Protein AF-A0A523UA12-F1 (afdb_monomer)

Mean predicted aligned error: 16.09 Å

Secondary structure (DSSP, 8-state):
-THHHHHHHHHHHHHHHHHGGG-----------PPP-----------------------------EEEEEEEEEEE-TTSS-EEEEEEEEETTSEEEEEEEEESS---PPPEEEE--HHHHHHHHHHHHHTTGGGS-SEE--SSS-S-EEEEEEEETTSS-EEEEEEESSSSSPPPHHHHHHHHHHHHHHHHHHT-

Sequence (196 aa):
MRRRASLVFIAFCLVVFMTMWFTGCGKENKKLVFPPATGTGTGSGTGTGSGTGTGTGTGSQPDLEPGQVAFTSKTDSPSVRYFTVGFLNLYQDLTCNYVRLSFPNPPGDPPHEGTVTAQQYDHVISLINAADFFNLSPAYGSDGVNGYITTCTVSYNDGSRTYTVSALVEAGPHAPPAFLALVDYLESILNAKLGQ

Foldseek 3Di:
DPPVVVVVVVVVVVVVVVVVVPPDDDDDPDPPPDDPPPPDDDDDDDDPDDDPDPDPPPPPPPPFPFQKKKKWKWADDPPDRKIKIWIWIAGPVQKIWIDIAIPPDGDPDGTDIDGDDPVLVVVLVVLCVVLVVQPFDQEADDPDDDAIKMKIWTHGPVNPDIGIHIYGCPDHDHRPPSVVVSNVSRVVVRCVVVVD

pLDDT: mean 72.45, std 19.13, range [34.34, 96.19]

Solvent-accessible surface area (backbone atoms only — not comparable to full-atom values): 11986 Å² total; per-residue (Å²): 128,77,76,63,61,58,56,55,53,55,55,52,53,54,56,58,60,64,64,66,76,78,74,87,85,84,87,78,85,73,79,76,77,70,73,82,83,78,82,81,82,90,79,89,79,95,74,97,71,96,69,100,64,92,70,84,74,74,72,73,72,69,93,72,65,61,28,33,44,39,38,38,42,35,44,61,45,95,88,46,94,39,35,39,39,38,42,36,37,40,37,71,88,32,40,30,42,36,45,75,36,41,38,91,71,51,72,89,69,76,68,45,79,52,70,55,54,71,70,57,53,54,48,51,53,51,27,43,61,70,34,42,56,91,77,48,67,53,66,28,56,45,102,62,99,79,56,41,38,37,38,44,33,47,26,32,67,81,73,81,51,76,49,59,37,33,36,33,78,73,40,50,68,79,63,57,70,42,48,51,53,38,50,55,51,53,51,51,53,47,33,59,74,71,74,100

Nearest PDB structures (foldseek):
  1hl6-assembly2_D  TM=6.355E-01  e=1.600E-04  Drosophila melanogaster
  1oo0-assembly1_A  TM=6.225E-01  e=1.071E-04  Drosophila melanogaster
  1p27-assembly1_C  TM=6.139E-01  e=9.549E-05  Homo sapiens
  1hl6-assembly1_B  TM=6.030E-01  e=4.242E-04  Drosophila melanogaster
  2eoc-assembly1_A  TM=3.399E-01  e=3.480E-01  Homo sapiens

Radius of gyration: 24.59 Å; Cα contacts (8 Å, |Δi|>4): 249; chains: 1; bounding box: 51×82×58 Å

Structure (mmCIF, N/CA/C/O backbone):
data_AF-A0A523UA12-F1
#
_entry.id   AF-A0A523UA12-F1
#
loop_
_atom_site.group_PDB
_atom_site.id
_atom_site.type_symbol
_atom_site.label_atom_id
_atom_site.label_alt_id
_atom_site.label_comp_id
_atom_site.label_asym_id
_atom_site.label_entity_id
_atom_site.label_seq_id
_atom_site.pdbx_PDB_ins_code
_atom_site.Cartn_x
_atom_site.Cartn_y
_atom_site.Cartn_z
_atom_site.occupancy
_atom_site.B_iso_or_equiv
_atom_site.auth_seq_id
_atom_site.auth_comp_id
_atom_site.auth_asym_id
_atom_site.auth_atom_id
_atom_site.pdbx_PDB_model_num
ATOM 1 N N . MET A 1 1 ? 15.586 42.141 -45.049 1.00 54.62 1 MET A N 1
ATOM 2 C CA . MET A 1 1 ? 14.188 41.640 -45.050 1.00 54.62 1 MET A CA 1
ATOM 3 C C . MET A 1 1 ? 14.029 40.137 -44.736 1.00 54.62 1 MET A C 1
ATOM 5 O O . MET A 1 1 ? 12.902 39.675 -44.682 1.00 54.62 1 MET A O 1
ATOM 9 N N . ARG A 1 2 ? 15.091 39.362 -44.434 1.00 54.06 2 ARG A N 1
ATOM 10 C CA . ARG A 1 2 ? 14.987 37.902 -44.177 1.00 54.06 2 ARG A CA 1
ATOM 11 C C . ARG A 1 2 ? 14.501 37.481 -42.778 1.00 54.06 2 ARG A C 1
ATOM 13 O O . ARG A 1 2 ? 14.085 36.346 -42.611 1.00 54.06 2 ARG A O 1
ATOM 20 N N . ARG A 1 3 ? 14.507 38.370 -41.777 1.00 55.16 3 ARG A N 1
ATOM 21 C CA . ARG A 1 3 ? 14.140 38.009 -40.387 1.00 55.16 3 ARG A CA 1
ATOM 22 C C . ARG A 1 3 ? 12.634 38.036 -40.092 1.00 55.16 3 ARG A C 1
ATOM 24 O O . ARG A 1 3 ? 12.210 37.456 -39.104 1.00 55.16 3 ARG A O 1
ATOM 31 N N . ARG A 1 4 ? 11.820 38.669 -40.946 1.00 54.59 4 ARG A N 1
ATOM 32 C CA . ARG A 1 4 ? 10.361 38.768 -40.737 1.00 54.59 4 ARG A CA 1
ATOM 33 C C . ARG A 1 4 ? 9.588 37.559 -41.275 1.00 54.59 4 ARG A C 1
ATOM 35 O O . ARG A 1 4 ? 8.554 37.227 -40.719 1.00 54.59 4 ARG A O 1
ATOM 42 N N . ALA A 1 5 ? 10.123 36.854 -42.274 1.00 58.44 5 ALA A N 1
ATOM 43 C CA . ALA A 1 5 ? 9.499 35.643 -42.815 1.00 58.44 5 ALA A CA 1
ATOM 44 C C . ALA A 1 5 ? 9.552 34.455 -41.833 1.00 58.44 5 ALA A C 1
ATOM 46 O O . ALA A 1 5 ? 8.633 33.647 -41.795 1.00 58.44 5 ALA A O 1
ATOM 47 N N . SER A 1 6 ? 10.590 34.385 -40.988 1.00 65.31 6 SER A N 1
ATOM 48 C CA . SER A 1 6 ? 10.762 33.276 -40.040 1.00 65.31 6 SER A CA 1
ATOM 49 C C . SER A 1 6 ? 9.751 33.296 -38.889 1.00 65.31 6 SER A C 1
ATOM 51 O O . SER A 1 6 ? 9.344 32.240 -38.420 1.00 65.31 6 SER A O 1
ATOM 53 N N . LEU A 1 7 ? 9.329 34.484 -38.441 1.00 69.12 7 LEU A N 1
ATOM 54 C CA . LEU A 1 7 ? 8.356 34.628 -37.351 1.00 69.12 7 LEU A CA 1
ATOM 55 C C . LEU A 1 7 ? 6.932 34.267 -37.793 1.00 69.12 7 LEU A C 1
ATOM 57 O O . LEU A 1 7 ? 6.178 33.698 -37.010 1.00 69.12 7 LEU A O 1
ATOM 61 N N . VAL A 1 8 ? 6.590 34.534 -39.057 1.00 77.00 8 VAL A N 1
ATOM 62 C CA . VAL A 1 8 ? 5.278 34.182 -39.624 1.00 77.00 8 VAL A CA 1
ATOM 63 C C . VAL A 1 8 ? 5.110 32.663 -39.711 1.00 77.00 8 VAL A C 1
ATOM 65 O O . VAL A 1 8 ? 4.039 32.149 -39.404 1.00 77.00 8 VAL A O 1
ATOM 68 N N . PHE A 1 9 ? 6.177 31.932 -40.046 1.00 79.69 9 PHE A N 1
ATOM 69 C CA . PHE A 1 9 ? 6.136 30.470 -40.132 1.00 79.69 9 PHE A CA 1
ATOM 70 C C . PHE A 1 9 ? 5.978 29.803 -38.754 1.00 79.69 9 PHE A C 1
ATOM 72 O O . PHE A 1 9 ? 5.191 28.875 -38.602 1.00 79.69 9 PHE A O 1
ATOM 79 N N . ILE A 1 10 ? 6.661 30.321 -37.725 1.00 80.94 10 ILE A N 1
ATOM 80 C CA . ILE A 1 10 ? 6.555 29.804 -36.349 1.00 80.94 10 ILE A CA 1
ATOM 81 C C . ILE A 1 10 ? 5.155 30.062 -35.768 1.00 80.94 10 ILE A C 1
ATOM 83 O O . ILE A 1 10 ? 4.571 29.167 -35.161 1.00 80.94 10 ILE A O 1
ATOM 87 N N . ALA A 1 11 ? 4.587 31.252 -35.996 1.00 82.88 11 ALA A N 1
ATOM 88 C CA . ALA A 1 11 ? 3.231 31.574 -35.548 1.00 82.88 11 ALA A CA 1
ATOM 89 C C . ALA A 1 11 ? 2.171 30.685 -36.223 1.00 82.88 11 ALA A C 1
ATOM 91 O O . ALA A 1 11 ? 1.238 30.234 -35.563 1.00 82.88 11 ALA A O 1
ATOM 92 N N . PHE A 1 12 ? 2.343 30.375 -37.513 1.00 84.44 12 PHE A N 1
ATOM 93 C CA . PHE A 1 12 ? 1.448 29.472 -38.237 1.00 84.44 12 PHE A CA 1
ATOM 94 C C . PHE A 1 12 ? 1.496 28.036 -37.682 1.00 84.44 12 PHE A C 1
ATOM 96 O O . PHE A 1 12 ? 0.447 27.431 -37.470 1.00 84.44 12 PHE A O 1
ATOM 103 N N . CYS A 1 13 ? 2.685 27.515 -37.353 1.00 81.19 13 CYS A N 1
ATOM 104 C CA . CYS A 1 13 ? 2.822 26.182 -36.754 1.00 81.19 13 CYS A CA 1
ATOM 105 C C . CYS A 1 13 ? 2.141 26.062 -35.380 1.00 81.19 13 CYS A C 1
ATOM 107 O O . CYS A 1 13 ? 1.539 25.030 -35.091 1.00 81.19 13 CYS A O 1
ATOM 109 N N . LEU A 1 14 ? 2.189 27.107 -34.546 1.00 81.56 14 LEU A N 1
ATOM 110 C CA . LEU A 1 14 ? 1.548 27.089 -33.223 1.00 81.56 14 LEU A CA 1
ATOM 111 C C . LEU A 1 14 ? 0.014 27.079 -33.307 1.00 81.56 14 LEU A C 1
ATOM 113 O O . LEU A 1 14 ? -0.635 26.406 -32.508 1.00 81.56 14 LEU A O 1
ATOM 117 N N . VAL A 1 15 ? -0.568 27.761 -34.299 1.00 81.88 15 VAL A N 1
ATOM 118 C CA . VAL A 1 15 ? -2.025 27.751 -34.523 1.00 81.88 15 VAL A CA 1
ATOM 119 C C . VAL A 1 15 ? -2.505 26.371 -34.981 1.00 81.88 15 VAL A C 1
ATOM 121 O O . VAL A 1 15 ? -3.533 25.900 -34.504 1.00 81.88 15 VAL A O 1
ATOM 124 N N . VAL A 1 16 ? -1.746 25.689 -35.847 1.00 79.69 16 VAL A N 1
ATOM 125 C CA . VAL A 1 16 ? -2.082 24.327 -36.306 1.00 79.69 16 VAL A CA 1
ATOM 126 C C . VAL A 1 16 ? -1.971 23.302 -35.171 1.00 79.69 16 VAL A C 1
ATOM 128 O O . VAL A 1 16 ? -2.791 22.392 -35.088 1.00 79.69 16 VAL A O 1
ATOM 131 N N . PHE A 1 17 ? -1.007 23.456 -34.259 1.00 76.31 17 PHE A N 1
ATOM 132 C CA . PHE A 1 17 ? -0.858 22.530 -33.131 1.00 76.31 17 PHE A CA 1
ATOM 133 C C . PHE A 1 17 ? -1.991 22.668 -32.100 1.00 76.31 17 PHE A C 1
ATOM 135 O O . PHE A 1 17 ? -2.431 21.670 -31.533 1.00 76.31 17 PHE A O 1
ATOM 142 N N . MET A 1 18 ? -2.522 23.881 -31.892 1.00 74.25 18 MET A N 1
ATOM 143 C CA . MET A 1 18 ? -3.636 24.099 -30.959 1.00 74.25 18 MET A CA 1
ATOM 144 C C . MET A 1 18 ? -4.984 23.562 -31.455 1.00 74.25 18 MET A C 1
ATOM 146 O O . MET A 1 18 ? -5.835 23.218 -30.634 1.00 74.25 18 MET A O 1
ATOM 150 N N . THR A 1 19 ? -5.207 23.447 -32.767 1.00 72.44 19 THR A N 1
ATOM 151 C CA . THR A 1 19 ? -6.483 22.925 -33.287 1.00 72.44 19 THR A CA 1
ATOM 152 C C . THR A 1 19 ? -6.578 21.396 -33.241 1.00 72.44 19 THR A C 1
ATOM 154 O O . THR A 1 19 ? -7.683 20.860 -33.308 1.00 72.44 19 THR A O 1
ATOM 157 N N . MET A 1 20 ? -5.461 20.683 -33.039 1.00 62.09 20 MET A N 1
ATOM 158 C CA . MET A 1 20 ? -5.440 19.218 -32.911 1.00 62.09 20 MET A CA 1
ATOM 159 C C . MET A 1 20 ? -5.925 18.687 -31.550 1.00 62.09 20 MET A C 1
ATOM 161 O O . MET A 1 20 ? -6.193 17.495 -31.436 1.00 62.09 20 MET A O 1
ATOM 165 N N . TRP A 1 21 ? -6.111 19.533 -30.531 1.00 59.38 21 TRP A N 1
ATOM 166 C CA . TRP A 1 21 ? -6.561 19.091 -29.200 1.00 59.38 21 TRP A CA 1
ATOM 167 C C . TRP A 1 21 ? -8.084 19.070 -28.990 1.00 59.38 21 TRP A C 1
ATOM 169 O O . TRP A 1 21 ? -8.540 18.647 -27.933 1.00 59.38 21 TRP A O 1
ATOM 179 N N . PHE A 1 22 ? -8.893 19.446 -29.988 1.00 53.50 22 PHE A N 1
ATOM 180 C CA . PHE A 1 22 ? -10.359 19.520 -29.845 1.00 53.50 22 PHE A CA 1
ATOM 181 C C . PHE A 1 22 ? -11.155 18.396 -30.529 1.00 53.50 22 PHE A C 1
ATOM 183 O O . PHE A 1 22 ? -12.377 18.487 -30.633 1.00 53.50 22 PHE A O 1
ATOM 190 N N . THR A 1 23 ? -10.519 17.301 -30.955 1.00 55.50 23 THR A N 1
ATOM 191 C CA . THR A 1 23 ? -11.244 16.130 -31.490 1.00 55.50 23 THR A CA 1
ATOM 192 C C . THR A 1 23 ? -10.959 14.885 -30.658 1.00 55.50 23 THR A C 1
ATOM 194 O O . THR A 1 23 ? -9.966 14.200 -30.860 1.00 55.50 23 THR A O 1
ATOM 197 N N . GLY A 1 24 ? -11.834 14.594 -29.690 1.00 43.38 24 GLY A N 1
ATOM 198 C CA . GLY A 1 24 ? -11.671 13.399 -28.860 1.00 43.38 24 GLY A CA 1
ATOM 199 C C . GLY A 1 24 ? -12.656 13.239 -27.708 1.00 43.38 24 GLY A C 1
ATOM 200 O O . GLY A 1 24 ? -12.241 12.946 -26.595 1.00 43.38 24 GLY A O 1
ATOM 201 N N . CYS A 1 25 ? -13.957 13.419 -27.948 1.00 55.56 25 CYS A N 1
ATOM 202 C CA . CYS A 1 25 ? -14.989 12.948 -27.022 1.00 55.56 25 CYS A CA 1
ATOM 203 C C . CYS A 1 25 ? -16.094 12.236 -27.815 1.00 55.56 25 CYS A C 1
ATOM 205 O O . CYS A 1 25 ? -16.991 12.871 -28.365 1.00 55.56 25 CYS A O 1
ATOM 207 N N . GLY A 1 26 ? -15.994 10.908 -27.905 1.00 45.81 26 GLY A N 1
ATOM 208 C CA . GLY A 1 26 ? -17.019 10.013 -28.436 1.00 45.81 26 GLY A CA 1
ATOM 209 C C . GLY A 1 26 ? -17.460 9.058 -27.333 1.00 45.81 26 GLY A C 1
ATOM 210 O O . GLY A 1 26 ? -16.720 8.168 -26.936 1.00 45.81 26 GLY A O 1
ATOM 211 N N . LYS A 1 27 ? -18.648 9.318 -26.794 1.00 48.88 27 LYS A N 1
ATOM 212 C CA . LYS A 1 27 ? -19.270 8.660 -25.646 1.00 48.88 27 LYS A CA 1
ATOM 213 C C . LYS A 1 27 ? -20.050 7.430 -26.112 1.00 48.88 27 LYS A C 1
ATOM 215 O O . LYS A 1 27 ? -21.038 7.584 -26.821 1.00 48.88 27 LYS A O 1
ATOM 220 N N . GLU A 1 28 ? -19.689 6.245 -25.628 1.00 40.81 28 GLU A N 1
ATOM 221 C CA . GLU A 1 28 ? -20.549 5.058 -25.681 1.00 40.81 28 GLU A CA 1
ATOM 222 C C . GLU A 1 28 ? -20.818 4.557 -24.261 1.00 40.81 28 GLU A C 1
ATOM 224 O O . GLU A 1 28 ? -20.100 3.729 -23.706 1.00 40.81 28 GLU A O 1
ATOM 229 N N . ASN A 1 29 ? -21.891 5.068 -23.656 1.00 48.44 29 ASN A N 1
ATOM 230 C CA . ASN A 1 29 ? -22.452 4.489 -22.442 1.00 48.44 29 ASN A CA 1
ATOM 231 C C . ASN A 1 29 ? -23.154 3.177 -22.808 1.00 48.44 29 ASN A C 1
ATOM 233 O O . ASN A 1 29 ? -24.362 3.160 -23.062 1.00 48.44 29 ASN A O 1
ATOM 237 N N . LYS A 1 30 ? -22.423 2.062 -22.803 1.00 42.91 30 LYS A N 1
ATOM 238 C CA . LYS A 1 30 ? -23.070 0.756 -22.679 1.00 42.91 30 LYS A CA 1
ATOM 239 C C . LYS A 1 30 ? -23.672 0.699 -21.279 1.00 42.91 30 LYS A C 1
ATOM 241 O O . LYS A 1 30 ? -22.952 0.668 -20.286 1.00 42.91 30 LYS A O 1
ATOM 246 N N . LYS A 1 31 ? -25.005 0.722 -21.198 1.00 44.78 31 LYS A N 1
ATOM 247 C CA . LYS A 1 31 ? -25.722 0.279 -20.002 1.00 44.78 31 LYS A CA 1
ATOM 248 C C . LYS A 1 31 ? -25.304 -1.169 -19.763 1.00 44.78 31 LYS A C 1
ATOM 250 O O . LYS A 1 31 ? -25.806 -2.070 -20.430 1.00 44.78 31 LYS A O 1
ATOM 255 N N . LEU A 1 32 ? -24.366 -1.380 -18.846 1.00 40.28 32 LEU A N 1
ATOM 256 C CA . LEU A 1 32 ? -24.181 -2.681 -18.232 1.00 40.28 32 LEU A CA 1
ATOM 257 C C . LEU A 1 32 ? -25.461 -2.943 -17.444 1.00 40.28 32 LEU A C 1
ATOM 259 O O . LEU A 1 32 ? -25.692 -2.376 -16.378 1.00 40.28 32 LEU A O 1
ATOM 263 N N . VAL A 1 33 ? -26.345 -3.739 -18.041 1.00 44.69 33 VAL A N 1
ATOM 264 C CA . VAL A 1 33 ? -27.373 -4.450 -17.297 1.00 44.69 33 VAL A CA 1
ATOM 265 C C . VAL A 1 33 ? -26.599 -5.418 -16.419 1.00 44.69 33 VAL A C 1
ATOM 267 O O . VAL A 1 33 ? -26.202 -6.491 -16.867 1.00 44.69 33 VAL A O 1
ATOM 270 N N . PHE A 1 34 ? -26.309 -4.998 -15.192 1.00 42.28 34 PHE A N 1
ATOM 271 C CA . PHE A 1 34 ? -25.944 -5.945 -14.159 1.00 42.28 34 PHE A CA 1
ATOM 272 C C . PHE A 1 34 ? -27.154 -6.871 -13.997 1.00 42.28 34 PHE A C 1
ATOM 274 O O . PHE A 1 34 ? -28.247 -6.371 -13.702 1.00 42.28 34 PHE A O 1
ATOM 281 N N . PRO A 1 35 ? -27.026 -8.190 -14.228 1.00 51.53 35 PRO A N 1
ATOM 282 C CA . PRO A 1 35 ? -28.025 -9.099 -13.696 1.00 51.53 35 PRO A CA 1
ATOM 283 C C . PRO A 1 35 ? -28.099 -8.850 -12.181 1.00 51.53 35 PRO A C 1
ATOM 285 O O . PRO A 1 35 ? -27.069 -8.538 -11.573 1.00 51.53 35 PRO A O 1
ATOM 288 N N . PRO A 1 36 ? -29.284 -8.927 -11.554 1.00 41.97 36 PRO A N 1
ATOM 289 C CA . PRO A 1 36 ? -29.368 -8.807 -10.109 1.00 41.97 36 PRO A CA 1
ATOM 290 C C . PRO A 1 36 ? -28.449 -9.866 -9.499 1.00 41.97 36 PRO A C 1
ATOM 292 O O . PRO A 1 36 ? -28.643 -11.062 -9.711 1.00 41.97 36 PRO A O 1
ATOM 295 N N . ALA A 1 37 ? -27.424 -9.427 -8.771 1.00 43.41 37 ALA A N 1
ATOM 296 C CA . A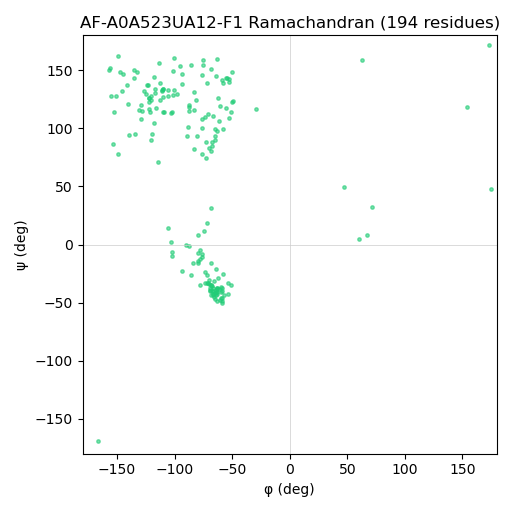LA A 1 37 ? -26.623 -10.311 -7.946 1.00 43.41 37 ALA A CA 1
ATOM 297 C C . ALA A 1 37 ? -27.500 -10.750 -6.767 1.00 43.41 37 ALA A C 1
ATOM 299 O O . ALA A 1 37 ? -27.471 -10.162 -5.689 1.00 43.41 37 ALA A O 1
ATOM 300 N N . THR A 1 38 ? -28.338 -11.764 -6.977 1.00 41.06 38 THR A N 1
ATOM 301 C CA . THR A 1 38 ? -28.971 -12.503 -5.886 1.00 41.06 38 THR A CA 1
ATOM 302 C C . THR A 1 38 ? -27.927 -13.440 -5.294 1.00 41.06 38 THR A C 1
ATOM 304 O O . THR A 1 38 ? -27.888 -14.630 -5.600 1.00 41.06 38 THR A O 1
ATOM 307 N N . GLY A 1 39 ? -27.042 -12.879 -4.475 1.00 38.81 39 GLY A N 1
ATOM 308 C CA . GLY A 1 39 ? -26.204 -13.647 -3.567 1.00 38.81 39 GLY A CA 1
ATOM 309 C C . GLY A 1 39 ? -26.990 -13.961 -2.300 1.00 38.81 39 GLY A C 1
ATOM 310 O O . GLY A 1 39 ? -26.872 -13.253 -1.309 1.00 38.81 39 GLY A O 1
ATOM 311 N N . THR A 1 40 ? -27.814 -15.006 -2.325 1.00 42.31 40 THR A N 1
ATOM 312 C CA . THR A 1 40 ? -28.239 -15.687 -1.095 1.00 42.31 40 THR A CA 1
ATOM 313 C C . THR A 1 40 ? -27.436 -16.967 -0.982 1.00 42.31 40 THR A C 1
ATOM 315 O O . THR A 1 40 ? -27.594 -17.866 -1.806 1.00 42.31 40 THR A O 1
ATOM 318 N N . GLY A 1 41 ? -26.584 -17.043 0.035 1.00 35.97 41 GLY A N 1
ATOM 319 C CA . GLY A 1 41 ? -25.785 -18.224 0.327 1.00 35.97 41 GLY A CA 1
ATOM 320 C C . GLY A 1 41 ? -25.521 -18.349 1.819 1.00 35.97 41 GLY A C 1
ATOM 321 O O . GLY A 1 41 ? -24.435 -18.040 2.284 1.00 35.97 41 GLY A O 1
ATOM 322 N N . THR A 1 42 ? -26.512 -18.818 2.575 1.00 46.25 42 THR A N 1
ATOM 323 C CA . THR A 1 42 ? -26.272 -19.510 3.845 1.00 46.25 42 THR A CA 1
ATOM 324 C C . THR A 1 42 ? -26.071 -20.988 3.532 1.00 46.25 42 THR A C 1
ATOM 326 O O . THR A 1 42 ? -26.971 -21.643 3.012 1.00 46.25 42 THR A O 1
ATOM 329 N N . GLY A 1 43 ? -24.891 -21.522 3.846 1.00 34.34 43 GLY A N 1
ATOM 330 C CA . GLY A 1 43 ? -24.569 -22.933 3.646 1.00 34.34 43 GLY A CA 1
ATOM 331 C C . GLY A 1 43 ? -23.505 -23.409 4.627 1.00 34.34 43 GLY A C 1
ATOM 332 O O . GLY A 1 43 ? -22.323 -23.409 4.313 1.00 34.34 43 GLY A O 1
ATOM 333 N N . SER A 1 44 ? -23.935 -23.830 5.816 1.00 41.84 44 SER A N 1
ATOM 334 C CA . SER A 1 44 ? -23.160 -24.726 6.678 1.00 41.84 44 SER A CA 1
ATOM 335 C C . SER A 1 44 ? -23.426 -26.153 6.197 1.00 41.84 44 SER A C 1
ATOM 337 O O . SER A 1 44 ? -24.571 -26.605 6.225 1.00 41.84 44 SER A O 1
ATOM 339 N N . GLY A 1 45 ? -22.397 -26.840 5.701 1.00 38.69 45 GLY A N 1
ATOM 340 C CA . GLY A 1 45 ? -22.516 -28.207 5.199 1.00 38.69 45 GLY A CA 1
ATOM 341 C C . GLY A 1 45 ? -21.324 -29.064 5.601 1.00 38.69 45 GLY A C 1
ATOM 342 O O . GLY A 1 45 ? -20.325 -29.112 4.891 1.00 38.69 45 GLY A O 1
ATOM 343 N N . THR A 1 46 ? -21.437 -29.786 6.714 1.00 45.78 46 THR A N 1
ATOM 344 C CA . THR A 1 46 ? -20.636 -30.987 6.978 1.00 45.78 46 THR A CA 1
ATOM 345 C C . THR A 1 46 ? -21.369 -32.190 6.388 1.00 45.78 46 THR A C 1
ATOM 347 O O . THR A 1 46 ? -22.343 -32.680 6.953 1.00 45.78 46 THR A O 1
ATOM 350 N N . GLY A 1 47 ? -20.924 -32.658 5.219 1.00 38.44 47 GLY A N 1
ATOM 351 C CA . GLY A 1 47 ? -21.497 -33.823 4.544 1.00 38.44 47 GLY A CA 1
ATOM 352 C C . GLY A 1 47 ? -20.427 -34.833 4.143 1.00 38.44 47 GLY A C 1
ATOM 353 O O . GLY A 1 47 ? -19.678 -34.608 3.198 1.00 38.44 47 GLY A O 1
ATOM 354 N N . THR A 1 48 ? -20.377 -35.973 4.831 1.00 43.88 48 THR A N 1
ATOM 355 C CA . THR A 1 48 ? -19.698 -37.187 4.364 1.00 43.88 48 THR A CA 1
ATOM 356 C C . THR A 1 48 ? -20.617 -37.916 3.381 1.00 43.88 48 THR A C 1
ATOM 358 O O . THR A 1 48 ? -21.477 -38.698 3.777 1.00 43.88 48 THR A O 1
ATOM 361 N N . GLY A 1 49 ? -20.464 -37.640 2.085 1.00 39.97 49 GLY A N 1
ATOM 362 C CA . GLY A 1 49 ? -21.243 -38.282 1.022 1.00 39.97 49 GLY A CA 1
ATOM 363 C C . GLY A 1 49 ? -20.352 -38.807 -0.099 1.00 39.97 49 GLY A C 1
ATOM 364 O O . GLY A 1 49 ? -19.708 -38.029 -0.794 1.00 39.97 49 GLY A O 1
ATOM 365 N N . SER A 1 50 ? -20.332 -40.130 -0.285 1.00 46.50 50 SER A N 1
ATOM 366 C CA . SER A 1 50 ? -19.786 -40.777 -1.482 1.00 46.50 50 SER A CA 1
ATOM 367 C C . SER A 1 50 ? -20.786 -40.606 -2.624 1.00 46.50 50 SER A C 1
ATOM 369 O O . SER A 1 50 ? -21.859 -41.209 -2.612 1.00 46.50 50 SER A O 1
ATOM 371 N N . GLY A 1 51 ? -20.453 -39.753 -3.589 1.00 39.91 51 GLY A N 1
ATOM 372 C CA . GLY A 1 51 ? -21.232 -39.552 -4.803 1.00 39.91 51 GLY A CA 1
ATOM 373 C C . GLY A 1 51 ? -20.319 -39.137 -5.949 1.00 39.91 51 GLY A C 1
ATOM 374 O O . GLY A 1 51 ? -19.546 -38.191 -5.824 1.00 39.91 51 GLY A O 1
ATOM 375 N N . THR A 1 52 ? -20.404 -39.846 -7.072 1.00 44.88 52 THR A N 1
ATOM 376 C CA . THR A 1 52 ? -19.737 -39.502 -8.333 1.00 44.88 52 THR A CA 1
ATOM 377 C C . THR A 1 52 ? -20.438 -38.302 -8.972 1.00 44.88 52 THR A C 1
ATOM 379 O O . THR A 1 52 ? -21.213 -38.448 -9.914 1.00 44.88 52 THR A O 1
ATOM 382 N N . GLY A 1 53 ? -20.216 -37.115 -8.414 1.00 37.91 53 GLY A N 1
ATOM 383 C CA . GLY A 1 53 ? -20.575 -35.843 -9.029 1.00 37.91 53 GLY A CA 1
ATOM 384 C C . GLY A 1 53 ? -19.329 -35.203 -9.630 1.00 37.91 53 GLY A C 1
ATOM 385 O O . GLY A 1 53 ? -18.318 -35.059 -8.946 1.00 37.91 53 GLY A O 1
ATOM 386 N N . THR A 1 54 ? -19.384 -34.799 -10.898 1.00 42.94 54 THR A N 1
ATOM 387 C CA . THR A 1 54 ? -18.411 -33.865 -11.478 1.00 42.94 54 THR A CA 1
ATOM 388 C C . THR A 1 54 ? -18.600 -32.504 -10.815 1.00 42.94 54 THR A C 1
ATOM 390 O O . THR A 1 54 ? -19.351 -31.660 -11.301 1.00 42.94 54 THR A O 1
ATOM 393 N N . GLY A 1 55 ? -17.971 -32.320 -9.657 1.00 36.19 55 GLY A N 1
ATOM 394 C CA . GLY A 1 55 ? -17.900 -31.034 -8.985 1.00 36.19 55 GLY A CA 1
ATOM 395 C C . GLY A 1 55 ? -16.926 -30.129 -9.727 1.00 36.19 55 GLY A C 1
ATOM 396 O O . GLY A 1 55 ? -15.717 -30.342 -9.672 1.00 36.19 55 GLY A O 1
ATOM 397 N N . THR A 1 56 ? -17.431 -29.097 -10.397 1.00 38.94 56 THR A N 1
ATOM 398 C CA . THR A 1 56 ? -16.639 -27.890 -10.649 1.00 38.94 56 THR A CA 1
ATOM 399 C C . THR A 1 56 ? -16.421 -27.221 -9.302 1.00 38.94 56 THR A C 1
ATOM 401 O O . THR A 1 56 ? -17.233 -26.413 -8.858 1.00 38.94 56 THR A O 1
ATOM 404 N N . GLY A 1 57 ? -15.352 -27.620 -8.614 1.00 37.09 57 GLY A N 1
ATOM 405 C CA . GLY A 1 57 ? -14.843 -26.882 -7.473 1.00 37.09 57 GLY A CA 1
ATOM 406 C C . GLY A 1 57 ? -14.354 -25.529 -7.968 1.00 37.09 57 GLY A C 1
ATOM 407 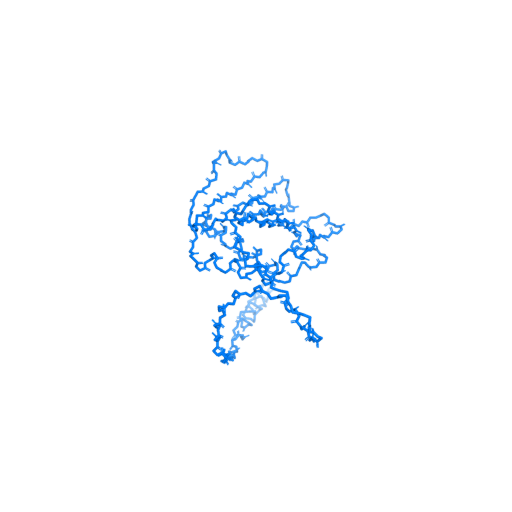O O . GLY A 1 57 ? -13.197 -25.390 -8.350 1.00 37.09 57 GLY A O 1
ATOM 408 N N . THR A 1 58 ? -15.230 -24.528 -7.988 1.00 40.91 58 THR A N 1
ATOM 409 C CA . THR A 1 58 ? -14.791 -23.147 -7.819 1.00 40.91 58 THR A CA 1
ATOM 410 C C . THR A 1 58 ? -14.211 -23.107 -6.421 1.00 40.91 58 THR A C 1
ATOM 412 O O . THR A 1 58 ? -14.964 -23.104 -5.447 1.00 40.91 58 THR A O 1
ATOM 415 N N . GLY A 1 59 ? -12.885 -23.230 -6.321 1.00 36.31 59 GLY A N 1
ATOM 416 C CA . GLY A 1 59 ? -12.193 -23.067 -5.056 1.00 36.31 59 GLY A CA 1
ATOM 417 C C . GLY A 1 59 ? -12.668 -21.753 -4.472 1.00 36.31 59 GLY A C 1
ATOM 418 O O . GLY A 1 59 ? -12.473 -20.709 -5.089 1.00 36.31 59 GLY A O 1
ATOM 419 N N . SER A 1 60 ? -13.379 -21.822 -3.348 1.00 40.03 60 SER A N 1
ATOM 420 C CA . SER A 1 60 ? -13.682 -20.647 -2.560 1.00 40.03 60 SER A CA 1
ATOM 421 C C . SER A 1 60 ? -12.338 -19.976 -2.323 1.00 40.03 60 SER A C 1
ATOM 423 O O . SER A 1 60 ? -11.501 -20.534 -1.607 1.00 40.03 60 SER A O 1
ATOM 425 N N . GLN A 1 61 ? -12.092 -18.827 -2.964 1.00 44.78 61 GLN A N 1
ATOM 426 C CA . GLN A 1 61 ? -11.117 -17.901 -2.411 1.00 44.78 61 GLN A CA 1
ATOM 427 C C . GLN A 1 61 ? -11.541 -17.774 -0.948 1.00 44.78 61 GLN A C 1
ATOM 429 O O . GLN A 1 61 ? -12.737 -17.572 -0.696 1.00 44.78 61 GLN A O 1
ATOM 434 N N . PRO A 1 62 ? -10.647 -18.067 0.010 1.00 46.00 62 PRO A N 1
ATOM 435 C CA . PRO A 1 62 ? -11.034 -17.953 1.397 1.00 46.00 62 PRO A CA 1
ATOM 436 C C . PRO A 1 62 ? -11.599 -16.544 1.582 1.00 46.00 62 PRO A C 1
ATOM 438 O O . PRO A 1 62 ? -11.157 -15.614 0.903 1.00 46.00 62 PRO A O 1
ATOM 441 N N . ASP A 1 63 ? -12.638 -16.419 2.405 1.00 48.09 63 ASP A N 1
ATOM 442 C CA . ASP A 1 63 ? -13.189 -15.122 2.787 1.00 48.09 63 ASP A CA 1
ATOM 443 C C . ASP A 1 63 ? -12.121 -14.451 3.650 1.00 48.09 63 ASP A C 1
ATOM 445 O O . ASP A 1 63 ? -11.995 -14.639 4.860 1.00 48.09 63 ASP A O 1
ATOM 449 N N . LEU A 1 64 ? -11.169 -13.895 2.928 1.00 48.84 64 LEU A N 1
ATOM 450 C CA . LEU A 1 64 ? -9.906 -13.404 3.387 1.00 48.84 64 LEU A CA 1
ATOM 451 C C . LEU A 1 64 ? -10.221 -11.963 3.741 1.00 48.84 64 LEU A C 1
ATOM 453 O O . LEU A 1 64 ? -10.213 -11.112 2.864 1.00 48.84 64 LEU A O 1
ATOM 457 N N . GLU A 1 65 ? -10.554 -11.700 5.003 1.00 56.81 65 GLU A N 1
ATOM 458 C CA . GLU A 1 65 ? -10.542 -10.338 5.533 1.00 56.81 65 GLU A CA 1
ATOM 459 C C . GLU A 1 65 ? -9.073 -9.969 5.784 1.00 56.81 65 GLU A C 1
ATOM 461 O O . GLU A 1 65 ? -8.485 -10.437 6.771 1.00 56.81 65 GLU A O 1
ATOM 466 N N . PRO A 1 66 ? -8.413 -9.209 4.889 1.00 58.88 66 PRO A N 1
ATOM 467 C CA . PRO A 1 66 ? -7.053 -8.775 5.151 1.00 58.88 66 PRO A CA 1
ATOM 468 C C . PRO A 1 66 ? -7.078 -7.898 6.398 1.00 58.88 66 PRO A C 1
ATOM 470 O O . PRO A 1 66 ? -7.827 -6.933 6.481 1.00 58.88 66 PRO A O 1
ATOM 473 N N . GLY A 1 67 ? -6.257 -8.234 7.384 1.00 66.88 67 GLY A N 1
ATOM 474 C CA . GLY A 1 67 ? -6.204 -7.446 8.610 1.00 66.88 67 GLY A CA 1
ATOM 475 C C . GLY A 1 67 ? -5.402 -6.173 8.453 1.00 66.88 67 GLY A C 1
ATOM 476 O O . GLY A 1 67 ? -5.744 -5.129 9.010 1.00 66.88 67 GLY A O 1
ATOM 477 N N . GLN A 1 68 ? -4.352 -6.250 7.638 1.00 81.75 68 GLN A N 1
ATOM 478 C CA . GLN A 1 68 ? -3.485 -5.127 7.344 1.00 81.75 68 GLN A CA 1
ATOM 479 C C . GLN A 1 68 ? -2.996 -5.204 5.900 1.00 81.75 68 GLN A C 1
ATOM 481 O O . GLN A 1 68 ? -2.470 -6.226 5.457 1.00 81.75 68 GLN A O 1
ATOM 486 N N . VAL A 1 69 ? -3.099 -4.089 5.183 1.00 82.25 69 VAL A N 1
ATOM 487 C CA . VAL A 1 69 ? -2.459 -3.909 3.876 1.00 82.25 69 VAL A CA 1
ATOM 488 C C . VAL A 1 69 ? -1.323 -2.913 4.055 1.00 82.25 69 VAL A C 1
ATOM 490 O O . VAL A 1 69 ? -1.556 -1.753 4.383 1.00 82.25 69 VAL A O 1
ATOM 493 N N . ALA A 1 70 ? -0.090 -3.371 3.869 1.00 84.19 70 ALA A N 1
ATOM 494 C CA . ALA A 1 70 ? 1.111 -2.555 3.927 1.00 84.19 70 ALA A CA 1
ATOM 495 C C . ALA A 1 70 ? 1.649 -2.334 2.512 1.00 84.19 70 ALA A C 1
ATOM 497 O O . ALA A 1 70 ? 1.868 -3.268 1.746 1.00 84.19 70 ALA A O 1
ATOM 498 N N . PHE A 1 71 ? 1.882 -1.086 2.157 1.00 86.75 71 PHE A N 1
ATOM 499 C CA . PHE A 1 71 ? 2.337 -0.673 0.845 1.00 86.75 71 PHE A CA 1
ATOM 500 C C . PHE A 1 71 ? 3.587 0.178 0.985 1.00 86.75 71 PHE A C 1
ATOM 502 O O . PHE A 1 71 ? 3.627 1.116 1.783 1.00 86.75 71 PHE A O 1
ATOM 509 N N . THR A 1 72 ? 4.590 -0.150 0.182 1.00 87.62 72 THR A N 1
ATOM 510 C CA . THR A 1 72 ? 5.851 0.572 0.107 1.00 87.62 72 THR A CA 1
ATOM 511 C C . THR A 1 72 ? 6.142 0.888 -1.350 1.00 87.62 72 THR A C 1
ATOM 513 O O . THR A 1 72 ? 6.303 -0.023 -2.160 1.00 87.62 72 THR A O 1
ATOM 516 N N . SER A 1 73 ? 6.268 2.164 -1.693 1.00 87.06 73 SER A N 1
ATOM 517 C CA . SER A 1 73 ? 6.739 2.589 -3.011 1.00 87.06 73 SER A CA 1
ATOM 518 C C . SER A 1 73 ? 8.126 3.204 -2.901 1.00 87.06 73 SER A C 1
ATOM 520 O O . SER A 1 73 ? 8.398 4.003 -2.010 1.00 87.06 73 SER A O 1
ATOM 522 N N . LYS A 1 74 ? 9.035 2.818 -3.793 1.00 85.19 74 LYS A N 1
ATOM 523 C CA . LYS A 1 74 ? 10.390 3.354 -3.895 1.00 85.19 74 LYS A CA 1
ATOM 524 C C . LYS A 1 74 ? 10.585 3.940 -5.284 1.00 85.19 74 LYS A C 1
ATOM 526 O O . LYS A 1 74 ? 10.620 3.229 -6.285 1.00 85.19 74 LYS A O 1
ATOM 531 N N . THR A 1 75 ? 10.766 5.251 -5.329 1.00 81.31 75 THR A N 1
ATOM 532 C CA . THR A 1 75 ? 11.117 5.972 -6.553 1.00 81.31 75 THR A CA 1
ATOM 533 C C . THR A 1 75 ? 12.596 6.312 -6.523 1.00 81.31 75 THR A C 1
ATOM 535 O O . THR A 1 75 ? 13.031 7.116 -5.694 1.00 81.31 75 THR A O 1
ATOM 538 N N . ASP A 1 76 ? 13.369 5.713 -7.425 1.00 76.44 76 ASP A N 1
ATOM 539 C CA 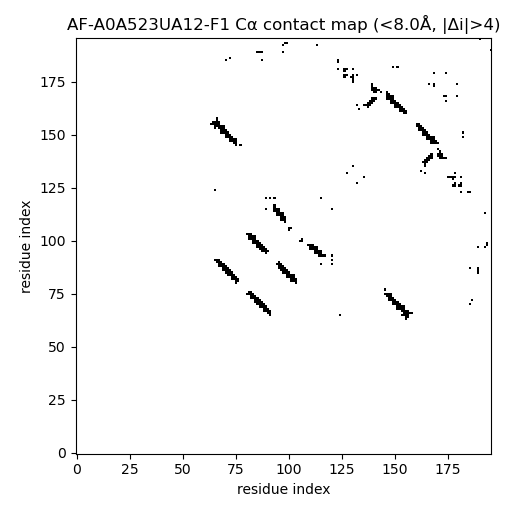. ASP A 1 76 ? 14.757 6.104 -7.650 1.00 76.44 76 ASP A CA 1
ATOM 540 C C . ASP A 1 76 ? 14.808 7.311 -8.599 1.00 76.44 76 ASP A C 1
ATOM 542 O O . ASP A 1 76 ? 14.166 7.319 -9.649 1.00 76.44 76 ASP A O 1
ATOM 546 N N . SER A 1 77 ? 15.571 8.350 -8.243 1.00 65.88 77 SER A N 1
ATOM 547 C CA . SER A 1 77 ? 15.828 9.457 -9.166 1.00 65.88 77 SER A CA 1
ATOM 548 C C . SER A 1 77 ? 16.957 9.072 -10.131 1.00 65.88 77 SER A C 1
ATOM 550 O O . SER A 1 77 ? 18.065 8.780 -9.679 1.00 65.88 77 SER A O 1
ATOM 552 N N . PRO A 1 78 ? 16.754 9.122 -11.461 1.00 59.38 78 PRO A N 1
ATOM 553 C CA . PRO A 1 78 ? 17.790 8.743 -12.426 1.00 59.38 78 PRO A CA 1
ATOM 554 C C . PRO A 1 78 ? 18.978 9.719 -12.452 1.00 59.38 78 PRO A C 1
ATOM 556 O O . PRO A 1 78 ? 20.031 9.405 -13.001 1.00 59.38 78 PRO A O 1
ATOM 559 N N . SER A 1 79 ? 18.823 10.919 -11.887 1.00 56.84 79 SER A N 1
ATOM 560 C CA . SER A 1 79 ? 19.815 11.996 -11.988 1.00 56.84 79 SER A CA 1
ATOM 561 C C . SER A 1 79 ? 20.671 12.169 -10.734 1.00 56.84 79 SER A C 1
ATOM 563 O O . SER A 1 79 ? 21.638 12.930 -10.753 1.00 56.84 79 SER A O 1
ATOM 565 N N . VAL A 1 80 ? 20.332 11.502 -9.629 1.00 57.41 80 VAL A N 1
ATOM 566 C CA . VAL A 1 80 ? 20.970 11.745 -8.334 1.00 57.41 80 VAL A CA 1
ATOM 567 C C . VAL A 1 80 ? 20.830 10.518 -7.434 1.00 57.41 80 VAL A C 1
ATOM 569 O O . VAL A 1 80 ? 19.821 9.833 -7.492 1.00 57.41 80 VAL A O 1
ATOM 572 N N . ARG A 1 81 ? 21.784 10.279 -6.521 1.00 68.44 81 ARG A N 1
ATOM 573 C CA . ARG A 1 81 ? 21.667 9.254 -5.456 1.00 68.44 81 ARG A CA 1
ATOM 574 C C . ARG A 1 81 ? 20.600 9.609 -4.392 1.00 68.44 81 ARG A C 1
ATOM 576 O O . ARG A 1 81 ? 20.785 9.298 -3.218 1.00 68.44 81 ARG A O 1
ATOM 583 N N . TYR A 1 82 ? 19.536 10.307 -4.784 1.00 78.19 82 TYR A N 1
ATOM 584 C CA . TYR A 1 82 ? 18.358 10.570 -3.970 1.00 78.19 82 TYR A CA 1
ATOM 585 C C . TYR A 1 82 ? 17.265 9.587 -4.393 1.00 78.19 82 TYR A C 1
ATOM 587 O O . TYR A 1 82 ? 17.003 9.412 -5.584 1.00 78.19 82 TYR A O 1
ATOM 595 N N . PHE A 1 83 ? 16.622 8.958 -3.418 1.00 84.50 83 PHE A N 1
ATOM 596 C CA . PHE A 1 83 ? 15.429 8.154 -3.652 1.00 84.50 83 PHE A CA 1
ATOM 597 C C . PHE A 1 83 ? 14.390 8.478 -2.591 1.00 84.50 83 PHE A C 1
ATOM 599 O O . PHE A 1 83 ? 14.724 8.844 -1.458 1.00 84.50 83 PHE A O 1
ATOM 606 N N . THR A 1 84 ? 13.130 8.349 -2.973 1.00 86.69 84 THR A N 1
ATOM 607 C CA . THR A 1 84 ? 12.000 8.580 -2.082 1.00 86.69 84 THR A CA 1
ATOM 608 C C . THR A 1 84 ? 11.321 7.253 -1.799 1.00 86.69 84 THR A C 1
ATOM 610 O O . THR A 1 84 ? 11.082 6.474 -2.721 1.00 86.69 84 THR A O 1
ATOM 613 N N . VAL A 1 85 ? 11.027 6.999 -0.525 1.00 87.75 85 VAL A N 1
ATOM 614 C CA . VAL A 1 85 ? 10.269 5.829 -0.081 1.00 87.75 85 VAL A CA 1
ATOM 615 C C . VAL A 1 85 ? 8.966 6.294 0.551 1.00 87.75 85 VAL A C 1
ATOM 617 O O . VAL A 1 85 ? 8.979 7.019 1.546 1.00 87.75 85 VAL A O 1
ATOM 620 N N . GLY A 1 86 ? 7.847 5.905 -0.044 1.00 90.12 86 GLY A N 1
ATOM 621 C CA . GLY A 1 86 ? 6.512 6.065 0.506 1.00 90.12 86 GLY A CA 1
ATOM 622 C C . GLY A 1 86 ? 6.095 4.817 1.273 1.00 90.12 86 GLY A C 1
ATOM 623 O O . GLY A 1 86 ? 6.329 3.710 0.801 1.00 90.12 86 GLY A O 1
ATOM 624 N N . PHE A 1 87 ? 5.469 4.996 2.431 1.00 91.19 87 PHE A N 1
ATOM 625 C CA . PHE A 1 87 ? 4.856 3.922 3.207 1.00 91.19 87 PHE A CA 1
ATOM 626 C C . PHE A 1 87 ? 3.388 4.250 3.455 1.00 91.19 87 PHE A C 1
ATOM 628 O O . PHE A 1 87 ? 3.064 5.386 3.810 1.00 91.19 87 PHE A O 1
ATOM 635 N N . LEU A 1 88 ? 2.522 3.251 3.316 1.00 92.94 88 LEU A N 1
ATOM 636 C CA . LEU A 1 88 ? 1.105 3.305 3.660 1.00 92.94 88 LEU A CA 1
ATOM 637 C C . LEU A 1 88 ? 0.700 1.979 4.307 1.00 92.94 88 LEU A C 1
ATOM 639 O O . LEU A 1 88 ? 0.808 0.929 3.687 1.00 92.94 88 LEU A O 1
ATOM 643 N N . ASN A 1 89 ? 0.204 2.023 5.536 1.00 90.31 89 ASN A N 1
ATOM 644 C CA . ASN A 1 89 ? -0.443 0.895 6.197 1.00 90.31 89 ASN A CA 1
ATOM 645 C C . ASN A 1 89 ? -1.931 1.196 6.322 1.00 90.31 89 ASN A C 1
ATOM 647 O O . ASN A 1 89 ? -2.279 2.246 6.853 1.00 90.31 89 ASN A O 1
ATOM 651 N N . LEU A 1 90 ? -2.783 0.288 5.857 1.00 91.56 90 LEU A N 1
ATOM 652 C CA . LEU A 1 90 ? -4.234 0.327 6.022 1.00 91.56 90 LEU A CA 1
ATOM 653 C C . LEU A 1 90 ? -4.656 -0.783 6.978 1.00 91.56 90 LEU A C 1
ATOM 655 O O . LEU A 1 90 ? -4.221 -1.926 6.814 1.00 91.56 90 LEU A O 1
ATOM 659 N N . TYR A 1 91 ? -5.518 -0.452 7.931 1.00 88.81 91 TYR A N 1
ATOM 660 C CA . TYR A 1 91 ? -6.046 -1.378 8.927 1.00 88.81 91 TYR A CA 1
ATOM 661 C C . TYR A 1 91 ? -7.550 -1.590 8.720 1.00 88.81 91 TYR A C 1
ATOM 663 O O . TYR A 1 91 ? -8.233 -0.746 8.136 1.00 88.81 91 TYR A O 1
ATOM 671 N N . GLN A 1 92 ? -8.075 -2.723 9.193 1.00 87.25 92 GLN A N 1
ATOM 672 C CA . GLN A 1 92 ? -9.496 -3.071 9.049 1.00 87.25 92 GLN A CA 1
ATOM 673 C C . GLN A 1 92 ? -10.445 -2.083 9.744 1.00 87.25 92 GLN A C 1
ATOM 675 O O . GLN A 1 92 ? -11.565 -1.866 9.287 1.00 87.25 92 GLN A O 1
ATOM 680 N N . ASP A 1 93 ? -10.000 -1.435 10.819 1.00 88.81 93 ASP A N 1
ATOM 681 C CA . ASP A 1 93 ? -10.758 -0.389 11.515 1.00 88.81 93 ASP A CA 1
ATOM 682 C C . ASP A 1 93 ? -10.782 0.955 10.757 1.00 88.81 93 ASP A C 1
ATOM 684 O O . ASP A 1 93 ? -11.211 1.975 11.300 1.00 88.81 93 ASP A O 1
ATOM 688 N N . LEU A 1 94 ? -10.346 0.949 9.492 1.00 91.75 94 LEU A N 1
ATOM 689 C CA . LEU A 1 94 ? -10.241 2.090 8.586 1.00 91.75 94 LEU A CA 1
ATOM 690 C C . LEU A 1 94 ? -9.188 3.122 9.003 1.00 91.75 94 LEU A C 1
ATOM 692 O O . LEU A 1 94 ? -9.104 4.188 8.384 1.00 91.75 94 LEU A O 1
ATOM 696 N N . THR A 1 95 ? -8.366 2.834 10.011 1.00 93.50 95 THR A N 1
ATOM 697 C CA . THR A 1 95 ? -7.205 3.667 10.326 1.00 93.50 95 THR A CA 1
ATOM 698 C C . THR A 1 95 ? -6.081 3.423 9.318 1.00 93.50 95 THR A C 1
ATOM 700 O O . THR A 1 95 ? -6.036 2.408 8.611 1.00 93.50 95 THR A O 1
ATOM 703 N N . CYS A 1 96 ? -5.167 4.383 9.200 1.00 93.75 96 CYS A N 1
ATOM 704 C CA . CYS A 1 96 ? -3.982 4.241 8.369 1.00 93.75 96 CYS A CA 1
ATOM 705 C C . CYS A 1 96 ? -2.777 4.996 8.927 1.00 93.75 96 CYS A C 1
ATOM 707 O O . CYS A 1 96 ? -2.932 6.088 9.471 1.00 93.75 96 CYS A O 1
ATOM 709 N N . ASN A 1 97 ? -1.580 4.463 8.679 1.00 93.56 97 ASN A N 1
ATOM 710 C CA . ASN A 1 97 ? -0.311 5.133 8.969 1.00 93.56 97 ASN A CA 1
ATOM 711 C C . ASN A 1 97 ? 0.459 5.374 7.675 1.00 93.56 97 ASN A C 1
ATOM 713 O O . ASN A 1 97 ? 0.573 4.459 6.858 1.00 93.56 97 ASN A O 1
ATOM 717 N N . TYR A 1 98 ? 1.003 6.573 7.482 1.00 94.62 98 TYR A N 1
ATOM 718 C CA . TYR A 1 98 ? 1.684 6.931 6.240 1.00 94.62 98 TYR A CA 1
ATOM 719 C C . TYR A 1 98 ? 2.881 7.855 6.460 1.00 94.62 98 TYR A C 1
ATOM 721 O O . TYR A 1 98 ? 2.890 8.697 7.355 1.00 94.62 98 TYR A O 1
ATOM 729 N N . VAL A 1 99 ? 3.913 7.707 5.631 1.00 93.88 99 VAL A N 1
ATOM 730 C CA . VAL A 1 99 ? 5.090 8.588 5.651 1.00 93.88 99 VAL A CA 1
ATOM 731 C C . VAL A 1 99 ? 5.795 8.577 4.300 1.00 93.88 99 VAL A C 1
ATOM 733 O O . VAL A 1 99 ? 5.743 7.590 3.567 1.00 93.88 99 VAL A O 1
ATOM 736 N N . ARG A 1 100 ? 6.470 9.679 3.967 1.00 92.38 100 ARG A N 1
ATOM 737 C CA . ARG A 1 100 ? 7.352 9.778 2.804 1.00 92.38 100 ARG A CA 1
ATOM 738 C C . ARG A 1 100 ? 8.746 10.182 3.261 1.00 92.38 100 ARG A C 1
ATOM 740 O O . ARG A 1 100 ? 8.938 11.264 3.807 1.00 92.38 100 ARG A O 1
ATOM 747 N N . LEU A 1 101 ? 9.711 9.301 3.035 1.00 90.19 101 LEU A N 1
ATOM 748 C CA . LEU A 1 101 ? 11.104 9.494 3.416 1.00 90.19 101 LEU A CA 1
ATOM 749 C C . LEU A 1 101 ? 11.943 9.805 2.181 1.00 90.19 101 LEU A C 1
ATOM 751 O O . LEU A 1 101 ? 11.861 9.102 1.177 1.00 90.19 101 LEU A O 1
ATOM 755 N N . SER A 1 102 ? 12.780 10.833 2.273 1.00 88.69 102 SER A N 1
ATOM 756 C CA . SER A 1 102 ? 13.695 11.234 1.203 1.00 88.69 102 SER A CA 1
ATOM 757 C C . SER A 1 102 ? 15.128 10.926 1.617 1.00 88.69 102 SER A C 1
ATOM 759 O O . SER A 1 102 ? 15.651 11.528 2.546 1.00 88.69 102 SER A O 1
ATOM 761 N N . PHE A 1 103 ? 15.787 9.994 0.940 1.00 86.00 103 PHE A N 1
ATOM 762 C CA . PHE A 1 103 ? 17.157 9.587 1.259 1.00 86.00 103 PHE A CA 1
ATOM 763 C C . PHE A 1 103 ? 18.175 10.372 0.439 1.00 86.00 103 PHE A C 1
ATOM 765 O O . PHE A 1 103 ? 17.876 10.695 -0.709 1.00 86.00 103 PHE A O 1
ATOM 772 N N . PRO A 1 104 ? 19.371 10.672 0.990 1.00 83.75 104 PRO A N 1
ATOM 773 C CA . PRO A 1 104 ? 19.956 10.118 2.217 1.00 83.75 104 PRO A CA 1
ATOM 774 C C . PRO A 1 104 ? 19.581 10.843 3.518 1.00 83.75 104 PRO A C 1
ATOM 776 O O . PRO A 1 104 ? 20.041 10.421 4.572 1.00 83.75 104 PRO A O 1
ATOM 779 N N . ASN A 1 105 ? 18.786 11.916 3.469 1.00 83.88 105 ASN A N 1
ATOM 780 C CA . ASN A 1 105 ? 18.446 12.720 4.645 1.00 83.88 105 ASN A CA 1
ATOM 781 C C . ASN A 1 105 ? 16.944 12.626 4.970 1.00 83.88 105 ASN A C 1
ATOM 783 O O . ASN A 1 105 ? 16.213 13.589 4.713 1.00 83.88 105 ASN A O 1
ATOM 787 N N . PRO A 1 106 ? 16.465 11.466 5.462 1.00 85.00 106 PRO A N 1
ATOM 788 C CA . PRO A 1 106 ? 15.057 11.299 5.777 1.00 85.00 106 PRO A CA 1
ATOM 789 C C . PRO A 1 106 ? 14.661 12.252 6.914 1.00 85.00 106 PRO A C 1
ATOM 791 O O . PRO A 1 106 ? 15.466 12.489 7.820 1.00 85.00 106 PRO A O 1
ATOM 794 N N . PRO A 1 107 ? 13.432 12.792 6.899 1.00 79.56 107 PRO A N 1
ATOM 795 C CA . PRO A 1 107 ? 12.908 13.493 8.062 1.00 79.56 107 PRO A CA 1
ATOM 796 C C . PRO A 1 107 ? 12.882 12.536 9.264 1.00 79.56 107 PRO A C 1
ATOM 798 O O . PRO A 1 107 ? 12.592 11.350 9.115 1.00 79.56 107 PRO A O 1
ATOM 801 N N . GLY A 1 108 ? 13.202 13.050 10.454 1.00 81.44 108 GLY A N 1
ATOM 802 C CA . GLY A 1 108 ? 13.118 12.296 11.712 1.00 81.44 108 GLY A CA 1
ATOM 803 C C . GLY A 1 108 ? 11.697 12.209 12.277 1.00 81.44 108 GLY A C 1
ATOM 804 O O . GLY A 1 108 ? 11.524 11.784 13.417 1.00 81.44 108 GLY A O 1
ATOM 805 N N . ASP A 1 109 ? 10.704 12.659 11.510 1.00 82.31 109 ASP A N 1
ATOM 806 C CA . ASP A 1 109 ? 9.315 12.710 11.937 1.00 82.31 109 ASP A CA 1
ATOM 807 C C . ASP A 1 109 ? 8.722 11.294 12.005 1.00 82.31 109 ASP A C 1
ATOM 809 O O . ASP A 1 109 ? 8.993 10.460 11.131 1.00 82.31 109 ASP A O 1
ATOM 813 N N . PRO A 1 110 ? 7.914 10.992 13.037 1.00 85.06 110 PRO A N 1
ATOM 814 C CA . PRO A 1 110 ? 7.176 9.739 13.081 1.00 85.06 110 PRO A CA 1
ATOM 815 C C . PRO A 1 110 ? 6.172 9.668 11.917 1.00 85.06 110 PRO A C 1
ATOM 817 O O . PRO A 1 110 ? 5.776 10.706 11.378 1.00 85.06 110 PRO A O 1
ATOM 820 N N . PRO A 1 111 ? 5.715 8.460 11.537 1.00 89.25 111 PRO A N 1
ATOM 821 C CA . PRO A 1 111 ? 4.633 8.327 10.575 1.00 89.25 111 PRO A CA 1
ATOM 822 C C . PRO A 1 111 ? 3.394 9.115 10.996 1.00 89.25 111 PRO A C 1
ATOM 824 O O . PRO A 1 111 ? 3.054 9.179 12.177 1.00 89.25 111 PRO A O 1
ATOM 827 N N . HIS A 1 112 ? 2.713 9.696 10.015 1.00 93.44 112 HIS A N 1
ATOM 828 C CA . HIS A 1 112 ? 1.435 10.351 10.232 1.00 93.44 112 HIS A CA 1
ATOM 829 C C . HIS A 1 112 ? 0.331 9.307 10.391 1.00 93.44 112 HIS A C 1
ATOM 831 O O . HIS A 1 112 ? 0.346 8.271 9.724 1.00 93.44 112 HIS A O 1
ATOM 837 N N . GLU A 1 113 ? -0.651 9.622 11.229 1.00 94.19 113 GLU A N 1
ATOM 838 C CA . GLU A 1 113 ? -1.862 8.825 11.420 1.00 94.19 113 GLU A CA 1
ATOM 839 C C . GLU A 1 113 ? -3.036 9.458 10.660 1.00 94.19 113 GLU A C 1
ATOM 841 O O . GLU A 1 113 ? -3.120 10.679 10.493 1.00 94.19 113 GLU A O 1
ATOM 846 N N . GLY A 1 114 ? -3.968 8.634 10.193 1.00 94.94 114 GLY A N 1
ATOM 847 C CA . GLY A 1 114 ? -5.176 9.090 9.514 1.00 94.94 114 GLY A CA 1
ATOM 848 C C . GLY A 1 114 ? -6.222 7.990 9.381 1.00 94.94 114 GLY A C 1
ATOM 849 O O . GLY A 1 114 ? -6.107 6.923 9.973 1.00 94.94 114 GLY A O 1
ATOM 850 N N . THR A 1 115 ? -7.253 8.255 8.582 1.00 95.75 115 THR A N 1
ATOM 851 C CA . THR A 1 115 ? -8.311 7.285 8.271 1.00 95.75 115 THR A CA 1
ATOM 852 C C . THR A 1 115 ? -8.593 7.223 6.778 1.00 95.75 115 THR A C 1
ATOM 854 O O . THR A 1 115 ? -8.480 8.231 6.080 1.00 95.75 115 THR A O 1
ATOM 857 N N . VAL A 1 116 ? -8.987 6.066 6.264 1.00 95.38 116 VAL A N 1
ATOM 858 C CA . VAL A 1 116 ? -9.548 5.919 4.913 1.00 95.38 116 VAL A CA 1
ATOM 859 C C . VAL A 1 116 ? -11.068 5.810 4.984 1.00 95.38 116 VAL A C 1
ATOM 861 O O . VAL A 1 116 ? -11.641 5.527 6.034 1.00 95.38 116 VAL A O 1
ATOM 864 N N . THR A 1 117 ? -11.755 6.068 3.874 1.00 95.50 117 THR A N 1
ATOM 865 C CA . THR A 1 117 ? -13.195 5.793 3.809 1.00 95.50 117 THR A CA 1
ATOM 866 C C . THR A 1 117 ? -13.434 4.289 3.668 1.00 95.50 117 THR A C 1
ATOM 868 O O . THR A 1 117 ? -12.602 3.579 3.104 1.00 95.50 117 THR A O 1
ATOM 871 N N . ALA A 1 118 ? -14.600 3.803 4.109 1.00 92.25 118 ALA A N 1
ATOM 872 C CA . ALA A 1 118 ? -15.002 2.410 3.882 1.00 92.25 118 ALA A CA 1
ATOM 873 C C . ALA A 1 118 ? -14.928 2.043 2.388 1.00 92.25 118 ALA A C 1
ATOM 875 O O . ALA A 1 118 ? -14.343 1.035 2.024 1.00 92.25 118 ALA A O 1
ATOM 876 N N . GLN A 1 119 ? -15.385 2.944 1.509 1.00 94.44 119 GLN A N 1
ATOM 877 C CA . GLN A 1 119 ? -15.295 2.761 0.060 1.00 94.44 119 GLN A CA 1
ATOM 878 C C . GLN A 1 119 ? -13.850 2.586 -0.436 1.00 94.44 119 GLN A C 1
ATOM 880 O O . GLN A 1 119 ? -13.619 1.787 -1.339 1.00 94.44 119 GLN A O 1
ATOM 885 N N . GLN A 1 120 ? -12.887 3.338 0.110 1.00 94.38 120 GLN A N 1
ATOM 886 C CA . GLN A 1 120 ? -11.476 3.185 -0.257 1.00 94.38 120 GLN A CA 1
ATOM 887 C C . GLN A 1 120 ? -10.940 1.824 0.176 1.00 94.38 120 GLN A C 1
ATOM 889 O O . GLN A 1 120 ? -10.284 1.143 -0.608 1.00 94.38 120 GLN A O 1
ATOM 894 N N . TYR A 1 121 ? -11.248 1.420 1.405 1.00 91.62 121 TYR A N 1
ATOM 895 C CA . TYR A 1 121 ? -10.820 0.135 1.938 1.00 91.62 121 TYR A CA 1
ATOM 896 C C . TYR A 1 121 ? -11.424 -1.041 1.151 1.00 91.62 121 TYR A C 1
ATOM 898 O O . TYR A 1 121 ? -10.687 -1.893 0.657 1.00 91.62 121 TYR A O 1
ATOM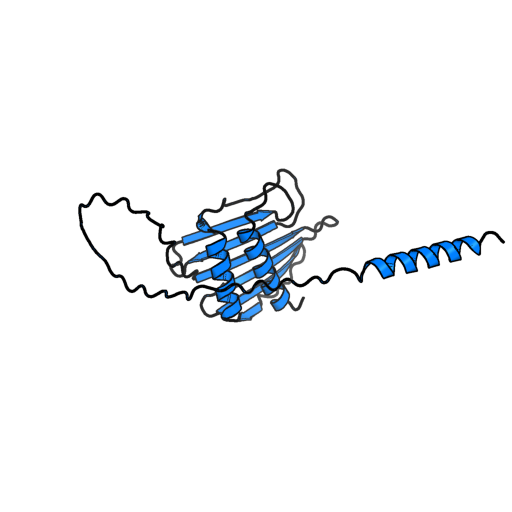 906 N N . ASP A 1 122 ? -12.737 -1.027 0.910 1.00 90.12 122 ASP A N 1
ATOM 907 C CA . ASP A 1 122 ? -13.440 -2.054 0.129 1.00 90.12 122 ASP A CA 1
ATOM 908 C C . ASP A 1 122 ? -12.886 -2.170 -1.299 1.00 90.12 122 ASP A C 1
ATOM 910 O O . ASP A 1 122 ? -12.762 -3.266 -1.852 1.00 90.12 122 ASP A O 1
ATOM 914 N N . HIS A 1 123 ? -12.513 -1.038 -1.906 1.00 93.38 123 HIS A N 1
ATOM 915 C CA . HIS A 1 123 ? -11.902 -1.025 -3.231 1.00 93.38 123 HIS A CA 1
ATOM 916 C C . HIS A 1 123 ? -10.511 -1.678 -3.223 1.00 93.38 123 HIS A C 1
ATOM 918 O O . HIS A 1 123 ? -10.205 -2.448 -4.134 1.00 93.38 123 HIS A O 1
ATOM 924 N N . VAL A 1 124 ? -9.691 -1.443 -2.189 1.00 92.38 124 VAL A N 1
ATOM 925 C CA . VAL A 1 124 ? -8.407 -2.147 -2.009 1.00 92.38 124 VAL A CA 1
ATOM 926 C C . VAL A 1 124 ? -8.631 -3.657 -1.908 1.00 92.38 124 VAL A C 1
ATOM 928 O O . VAL A 1 124 ? -7.950 -4.414 -2.598 1.00 92.38 124 VAL A O 1
ATOM 931 N N . ILE A 1 125 ? -9.611 -4.103 -1.115 1.00 89.75 125 ILE A N 1
ATOM 932 C CA . ILE A 1 125 ? -9.893 -5.538 -0.934 1.00 89.75 125 ILE A CA 1
ATOM 933 C C . ILE A 1 125 ? -10.349 -6.170 -2.253 1.00 89.75 125 ILE A C 1
ATOM 935 O O . ILE A 1 125 ? -9.861 -7.231 -2.647 1.00 89.75 125 ILE A O 1
ATOM 939 N N . SER A 1 126 ? -11.227 -5.482 -2.983 1.00 90.62 126 SER A N 1
ATOM 940 C CA . SER A 1 126 ? -11.670 -5.901 -4.314 1.00 90.62 126 SER A CA 1
ATOM 941 C C . SER A 1 126 ? -10.496 -6.078 -5.285 1.00 90.62 126 SER A C 1
ATOM 943 O O . SER A 1 126 ? -10.426 -7.086 -5.989 1.00 90.62 126 SER A O 1
ATOM 945 N N . LEU A 1 127 ? -9.531 -5.151 -5.285 1.00 91.44 127 LEU A N 1
ATOM 946 C CA . LEU A 1 127 ? -8.339 -5.237 -6.134 1.00 91.44 127 LEU A CA 1
ATOM 947 C C . LEU A 1 127 ? -7.389 -6.369 -5.718 1.00 91.44 127 LEU A C 1
ATOM 949 O O . LEU A 1 127 ? -6.849 -7.043 -6.593 1.00 91.44 127 LEU A O 1
ATOM 953 N N . ILE A 1 128 ? -7.220 -6.632 -4.417 1.00 89.38 128 ILE A N 1
ATOM 954 C CA . ILE A 1 128 ? -6.447 -7.785 -3.914 1.00 89.38 128 ILE A CA 1
ATOM 955 C C . ILE A 1 128 ? -7.052 -9.100 -4.425 1.00 89.38 128 ILE A C 1
ATOM 957 O O . ILE A 1 128 ? -6.329 -9.957 -4.942 1.00 89.38 128 ILE A O 1
ATOM 961 N N . ASN A 1 129 ? -8.377 -9.237 -4.335 1.00 88.56 129 ASN A N 1
ATOM 962 C CA . ASN A 1 129 ? -9.091 -10.425 -4.804 1.00 88.56 129 ASN A CA 1
ATOM 963 C C . ASN A 1 129 ? -9.017 -10.567 -6.329 1.00 88.56 129 ASN A C 1
ATOM 965 O O . ASN A 1 129 ? -8.744 -11.656 -6.834 1.00 88.56 129 ASN A O 1
ATOM 969 N N . ALA A 1 130 ? -9.198 -9.463 -7.063 1.00 89.00 130 ALA A N 1
ATOM 970 C CA . ALA A 1 130 ? -9.117 -9.434 -8.523 1.00 89.00 130 ALA A CA 1
ATOM 971 C C . ALA A 1 130 ? -7.704 -9.726 -9.053 1.00 89.00 130 ALA A C 1
ATOM 973 O O . ALA A 1 130 ? -7.560 -10.297 -10.134 1.00 89.00 130 ALA A O 1
ATOM 974 N N . ALA A 1 131 ? -6.665 -9.346 -8.305 1.00 87.31 131 ALA A N 1
ATOM 975 C CA . ALA A 1 131 ? -5.276 -9.659 -8.625 1.00 87.31 131 ALA A CA 1
ATOM 976 C C . ALA A 1 131 ? -4.896 -11.109 -8.315 1.00 87.31 131 ALA A C 1
ATOM 978 O O . ALA A 1 131 ? -3.792 -11.515 -8.668 1.00 87.31 131 ALA A O 1
ATOM 979 N N . ASP A 1 132 ? -5.781 -11.861 -7.654 1.00 88.62 132 ASP A N 1
ATOM 980 C CA . ASP A 1 132 ? -5.486 -13.180 -7.104 1.00 88.62 132 ASP A CA 1
ATOM 981 C C . ASP A 1 132 ? -4.159 -13.169 -6.329 1.00 88.62 132 ASP A C 1
ATOM 983 O O . ASP A 1 132 ? -3.245 -13.959 -6.569 1.00 88.62 132 ASP A O 1
ATOM 987 N N . PHE A 1 133 ? -4.033 -12.178 -5.436 1.00 83.62 133 PHE A N 1
ATOM 988 C CA . PHE A 1 133 ? -2.755 -11.708 -4.897 1.00 83.62 133 PHE A CA 1
ATOM 989 C C . PHE A 1 133 ? -1.852 -12.820 -4.338 1.00 83.62 133 PHE A C 1
ATOM 991 O O . PHE A 1 133 ? -0.634 -12.763 -4.476 1.00 83.62 133 PHE A O 1
ATOM 998 N N . PHE A 1 134 ? -2.445 -13.852 -3.739 1.00 84.19 134 PHE A N 1
ATOM 999 C CA . PHE A 1 134 ? -1.736 -14.965 -3.093 1.00 84.19 134 PHE A CA 1
ATOM 1000 C C . PHE A 1 134 ? -1.185 -16.010 -4.063 1.00 84.19 134 PHE A C 1
ATOM 1002 O O . PHE A 1 134 ? -0.375 -16.845 -3.663 1.00 84.19 134 PHE A O 1
ATOM 1009 N N . ASN A 1 135 ? -1.608 -15.954 -5.322 1.00 87.31 135 ASN A N 1
ATOM 1010 C CA . ASN A 1 135 ? -1.104 -16.792 -6.403 1.00 87.31 135 ASN A CA 1
ATOM 1011 C C . ASN A 1 135 ? -0.136 -16.025 -7.321 1.00 87.31 135 ASN A C 1
ATOM 1013 O O . ASN A 1 135 ? 0.359 -16.585 -8.302 1.00 87.31 135 ASN A O 1
ATOM 1017 N N . LEU A 1 136 ? 0.151 -14.753 -7.019 1.00 86.44 136 LEU A N 1
ATOM 1018 C CA . LEU A 1 136 ? 1.136 -13.963 -7.749 1.00 86.44 136 LEU A CA 1
ATOM 1019 C C . LEU A 1 136 ? 2.557 -14.480 -7.501 1.00 86.44 136 LEU A C 1
ATOM 1021 O O . LEU A 1 136 ? 2.884 -14.977 -6.429 1.00 86.44 136 LEU A O 1
ATOM 1025 N N . SER A 1 137 ? 3.444 -14.288 -8.479 1.00 86.69 137 SER A N 1
ATOM 1026 C CA . SER A 1 137 ? 4.882 -14.392 -8.222 1.00 86.69 137 SER A CA 1
ATOM 1027 C C . SER A 1 137 ? 5.280 -13.392 -7.128 1.00 86.69 137 SER A C 1
ATOM 1029 O O . SER A 1 137 ? 4.835 -12.242 -7.180 1.00 86.69 137 SER A O 1
ATOM 1031 N N . PRO A 1 138 ? 6.152 -13.766 -6.175 1.00 83.25 138 PRO A N 1
ATOM 1032 C CA . PRO A 1 138 ? 6.612 -12.854 -5.125 1.00 83.25 138 PRO A CA 1
ATOM 1033 C C . PRO A 1 138 ? 7.414 -11.665 -5.675 1.00 83.25 138 PRO A C 1
ATOM 1035 O O . PRO A 1 138 ? 7.542 -10.640 -5.005 1.00 83.25 138 PRO A O 1
ATOM 1038 N N . ALA A 1 139 ? 7.963 -11.792 -6.886 1.00 84.00 139 ALA A N 1
ATOM 1039 C CA . ALA A 1 139 ? 8.711 -10.736 -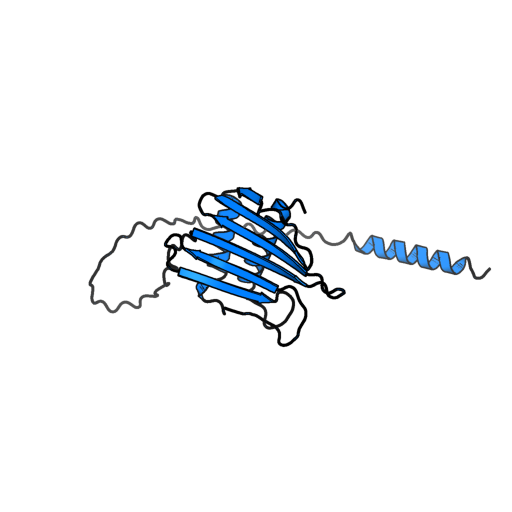7.548 1.00 84.00 139 ALA A CA 1
ATOM 1040 C C . ALA A 1 139 ? 8.427 -10.689 -9.056 1.00 84.00 139 ALA A C 1
ATOM 1042 O O . ALA A 1 139 ? 8.420 -11.724 -9.730 1.00 84.00 139 ALA A O 1
ATOM 1043 N N . TYR A 1 140 ? 8.269 -9.470 -9.569 1.00 81.69 140 TYR A N 1
ATOM 1044 C CA . TYR A 1 140 ? 8.290 -9.119 -10.988 1.00 81.69 140 TYR A CA 1
ATOM 1045 C C . TYR A 1 140 ? 9.395 -8.080 -11.191 1.00 81.69 140 TYR A C 1
ATOM 1047 O O . TYR A 1 140 ? 9.394 -7.043 -10.528 1.00 81.69 140 TYR A O 1
ATOM 1055 N N . GLY A 1 141 ? 10.368 -8.351 -12.054 1.00 72.12 141 GLY A N 1
ATOM 1056 C CA . GLY A 1 141 ? 11.498 -7.446 -12.258 1.00 72.12 141 GLY A CA 1
ATOM 1057 C C . GLY A 1 141 ? 12.044 -7.503 -13.673 1.00 72.12 141 GLY A C 1
ATOM 1058 O O . GLY A 1 141 ? 11.812 -8.473 -14.392 1.00 72.12 141 GLY A O 1
ATOM 1059 N N . SER A 1 142 ? 12.807 -6.476 -14.044 1.00 59.28 142 SER A N 1
ATOM 1060 C CA . SER A 1 142 ? 13.669 -6.500 -15.220 1.00 59.28 142 SER A CA 1
ATOM 1061 C C . SER A 1 142 ? 15.090 -6.895 -14.860 1.00 59.28 142 SER A C 1
ATOM 1063 O O . SER A 1 142 ? 15.600 -6.596 -13.780 1.00 59.28 142 SER A O 1
ATOM 1065 N N . ASP A 1 143 ? 15.779 -7.461 -15.842 1.00 57.81 143 ASP A N 1
ATOM 1066 C CA . ASP A 1 143 ? 17.201 -7.800 -15.782 1.00 57.81 143 ASP A CA 1
ATOM 1067 C C . ASP A 1 143 ? 18.126 -6.555 -15.834 1.00 57.81 143 ASP A C 1
ATOM 1069 O O . ASP A 1 143 ? 19.302 -6.664 -16.183 1.00 57.81 143 ASP A O 1
ATOM 1073 N N . GLY A 1 144 ? 17.621 -5.346 -15.544 1.00 54.03 144 GLY A N 1
ATOM 1074 C CA . GLY A 1 144 ? 18.300 -4.091 -15.878 1.00 54.03 144 GLY A CA 1
ATOM 1075 C C . GLY A 1 144 ? 17.958 -2.925 -14.954 1.00 54.03 144 GLY A C 1
ATOM 1076 O O . GLY A 1 144 ? 16.842 -2.422 -14.935 1.00 54.03 144 GLY A O 1
ATOM 1077 N N . VAL A 1 145 ? 18.983 -2.500 -14.219 1.00 58.19 145 VAL A N 1
ATOM 1078 C CA . VAL A 1 145 ? 19.023 -1.529 -13.120 1.00 58.19 145 VAL A CA 1
ATOM 1079 C C . VAL A 1 145 ? 18.584 -0.127 -13.559 1.00 58.19 145 VAL A C 1
ATOM 1081 O O . VAL A 1 145 ? 19.339 0.540 -14.261 1.00 58.19 145 VAL A O 1
ATOM 1084 N N . ASN A 1 146 ? 17.376 0.283 -13.154 1.00 61.44 146 ASN A N 1
ATOM 1085 C CA . ASN A 1 146 ? 16.879 1.645 -12.864 1.00 61.44 146 ASN A CA 1
ATOM 1086 C C . ASN A 1 146 ? 15.356 1.660 -13.083 1.00 61.44 146 ASN A C 1
ATOM 1088 O O . ASN A 1 146 ? 14.906 1.430 -14.202 1.00 61.44 146 ASN A O 1
ATOM 1092 N N . GLY A 1 147 ? 14.566 1.935 -12.042 1.00 64.69 147 GLY A N 1
ATOM 1093 C CA . GLY A 1 147 ? 13.119 2.091 -12.197 1.00 64.69 147 GLY A CA 1
ATOM 1094 C C . GLY A 1 147 ? 12.365 2.245 -10.880 1.00 64.69 147 GLY A C 1
ATOM 1095 O O . GLY A 1 147 ? 12.927 2.093 -9.794 1.00 64.69 147 GLY A O 1
ATOM 1096 N N . TYR A 1 148 ? 11.077 2.554 -10.994 1.00 72.94 148 TYR A N 1
ATOM 1097 C CA . TYR A 1 148 ? 10.143 2.622 -9.870 1.00 72.94 148 TYR A CA 1
ATOM 1098 C C . TYR A 1 148 ? 9.848 1.212 -9.321 1.00 72.94 148 TYR A C 1
ATOM 1100 O O . TYR A 1 148 ? 9.242 0.380 -10.005 1.00 72.94 148 TYR A O 1
ATOM 1108 N N . ILE A 1 149 ? 10.312 0.931 -8.098 1.00 78.69 149 ILE A N 1
ATOM 1109 C CA . ILE A 1 149 ? 10.073 -0.338 -7.397 1.00 78.69 149 ILE A CA 1
ATOM 1110 C C . ILE A 1 149 ? 8.905 -0.144 -6.442 1.00 78.69 149 ILE A C 1
ATOM 1112 O O . ILE A 1 149 ? 8.929 0.744 -5.592 1.00 78.69 149 ILE A O 1
ATOM 1116 N N . THR A 1 150 ? 7.930 -1.036 -6.501 1.00 79.44 150 THR A N 1
ATOM 1117 C CA . THR A 1 150 ? 6.825 -1.070 -5.551 1.00 79.44 150 THR A CA 1
ATOM 1118 C C . THR A 1 150 ? 6.745 -2.425 -4.882 1.00 79.44 150 THR A C 1
ATOM 1120 O O . THR A 1 150 ? 6.832 -3.468 -5.525 1.00 79.44 150 THR A O 1
ATOM 1123 N N . THR A 1 151 ? 6.525 -2.415 -3.577 1.00 81.94 151 THR A N 1
ATOM 1124 C CA . THR A 1 151 ? 6.264 -3.603 -2.780 1.00 81.94 151 THR A CA 1
ATOM 1125 C C . THR A 1 151 ? 4.908 -3.452 -2.112 1.00 81.94 151 THR A C 1
ATOM 1127 O O . THR A 1 151 ? 4.658 -2.492 -1.387 1.00 81.94 151 THR A O 1
ATOM 1130 N N . CYS A 1 152 ? 4.032 -4.422 -2.334 1.00 81.81 152 CYS A N 1
ATOM 1131 C CA . CYS A 1 152 ? 2.776 -4.553 -1.619 1.00 81.81 152 CYS A CA 1
ATOM 1132 C C . CYS A 1 152 ? 2.857 -5.795 -0.726 1.00 81.81 152 CYS A C 1
ATOM 1134 O O . CYS A 1 152 ? 3.269 -6.869 -1.160 1.00 81.81 152 CYS A O 1
ATOM 1136 N N . THR A 1 153 ? 2.477 -5.648 0.533 1.00 81.94 153 THR A N 1
ATOM 1137 C CA . THR A 1 153 ? 2.387 -6.723 1.515 1.00 81.94 153 THR A CA 1
ATOM 1138 C C . THR A 1 153 ? 0.966 -6.764 2.045 1.00 81.94 153 THR A C 1
ATOM 1140 O O . THR A 1 153 ? 0.450 -5.766 2.541 1.00 81.94 153 THR A O 1
ATOM 1143 N N . VAL A 1 154 ? 0.339 -7.930 1.975 1.00 79.00 154 VAL A N 1
ATOM 1144 C CA . VAL A 1 154 ? -0.988 -8.169 2.538 1.00 79.00 154 VAL A CA 1
ATOM 1145 C C . VAL A 1 154 ? -0.839 -9.154 3.692 1.00 79.00 154 VAL A C 1
ATOM 1147 O O . VAL A 1 154 ? -0.290 -10.246 3.526 1.00 79.00 154 VAL A O 1
ATOM 1150 N N . SER A 1 155 ? -1.321 -8.757 4.865 1.00 75.44 155 SER A N 1
ATOM 1151 C CA . SER A 1 155 ? -1.332 -9.566 6.084 1.00 75.44 155 SER A CA 1
ATOM 1152 C C . SER A 1 155 ? -2.762 -9.803 6.549 1.00 75.44 155 SER A C 1
ATOM 1154 O O . SER A 1 155 ? -3.620 -8.922 6.462 1.00 75.44 155 SER A O 1
ATOM 1156 N N . TYR A 1 156 ? -3.014 -10.987 7.090 1.00 66.44 156 TYR A N 1
ATOM 1157 C CA . TYR A 1 156 ? -4.312 -11.347 7.652 1.00 66.44 156 TYR A CA 1
ATOM 1158 C C . TYR A 1 156 ? -4.479 -10.931 9.107 1.00 66.44 156 TYR A C 1
ATOM 1160 O O . TYR A 1 156 ? -3.506 -10.818 9.851 1.00 66.44 156 TYR A O 1
ATOM 1168 N N . ASN A 1 157 ? -5.740 -10.743 9.507 1.00 59.28 157 ASN A N 1
ATOM 1169 C CA . ASN A 1 157 ? -6.147 -10.414 10.877 1.00 59.28 157 ASN A CA 1
ATOM 1170 C C . ASN A 1 157 ? -5.693 -11.437 11.921 1.00 59.28 157 ASN A C 1
ATOM 1172 O O . ASN A 1 157 ? -5.537 -11.107 13.092 1.00 59.28 157 ASN A O 1
ATOM 1176 N N . ASP A 1 158 ? -5.472 -12.681 11.506 1.00 59.31 158 ASP A N 1
ATOM 1177 C CA . ASP A 1 158 ? -4.978 -13.734 12.385 1.00 59.31 158 ASP A CA 1
ATOM 1178 C C . ASP A 1 158 ? -3.461 -13.645 12.641 1.00 59.31 158 ASP A C 1
ATOM 1180 O O . ASP A 1 158 ? -2.924 -14.440 13.413 1.00 59.31 158 ASP A O 1
ATOM 1184 N N . GLY A 1 159 ? -2.762 -12.713 11.975 1.00 58.88 159 GLY A N 1
ATOM 1185 C CA . GLY A 1 159 ? -1.308 -12.548 12.024 1.00 58.88 159 GLY A CA 1
ATOM 1186 C C . GLY A 1 159 ? -0.523 -13.774 11.544 1.00 58.88 159 GLY A C 1
ATOM 1187 O O . GLY A 1 159 ? 0.703 -13.792 11.650 1.00 58.88 159 GLY A O 1
ATOM 1188 N N . SER A 1 160 ? -1.204 -14.808 11.041 1.00 64.25 160 SER A N 1
ATOM 1189 C CA . SER A 1 160 ? -0.619 -16.122 10.765 1.00 64.25 160 SER A CA 1
ATOM 1190 C C . SER A 1 160 ? -0.134 -16.243 9.323 1.00 64.25 160 SER A C 1
ATOM 1192 O O . SER A 1 160 ? 0.743 -17.053 9.015 1.00 64.25 160 SER A O 1
ATOM 1194 N N . ARG A 1 161 ? -0.687 -15.411 8.432 1.00 69.50 161 ARG A N 1
ATOM 1195 C CA . ARG A 1 161 ? -0.376 -15.389 7.003 1.00 69.50 161 ARG A CA 1
ATOM 1196 C C . ARG A 1 161 ? -0.018 -13.972 6.564 1.00 69.50 161 ARG A C 1
ATOM 1198 O O . ARG A 1 161 ? -0.859 -13.076 6.556 1.00 69.50 161 ARG A O 1
ATOM 1205 N N . THR A 1 162 ? 1.230 -13.802 6.148 1.00 77.12 162 THR A N 1
ATOM 1206 C CA . THR A 1 162 ? 1.725 -12.602 5.466 1.00 77.12 162 THR A CA 1
ATOM 1207 C C . THR A 1 162 ? 2.169 -13.003 4.070 1.00 77.12 162 THR A C 1
ATOM 1209 O O . THR A 1 162 ? 2.915 -13.972 3.915 1.00 77.12 162 THR A O 1
ATOM 1212 N N . TYR A 1 163 ? 1.715 -12.271 3.057 1.00 78.88 163 TYR A N 1
ATOM 1213 C CA . TYR A 1 163 ? 2.149 -12.459 1.678 1.00 78.88 163 TYR A CA 1
ATOM 1214 C C . TYR A 1 163 ? 2.675 -11.141 1.122 1.00 78.88 163 TYR A C 1
ATOM 1216 O O . TYR A 1 163 ? 2.018 -10.105 1.228 1.00 78.88 163 TYR A O 1
ATOM 1224 N N . THR A 1 164 ? 3.866 -11.177 0.534 1.00 83.19 164 THR A N 1
ATOM 1225 C CA . THR A 1 164 ? 4.536 -9.998 -0.015 1.00 83.19 164 THR A CA 1
ATOM 1226 C C . THR A 1 164 ? 4.785 -10.207 -1.496 1.00 83.19 164 THR A C 1
ATOM 1228 O O . THR A 1 164 ? 5.387 -11.202 -1.896 1.00 83.19 164 THR A O 1
ATOM 1231 N N . VAL A 1 165 ? 4.354 -9.234 -2.293 1.00 76.38 165 VAL A N 1
ATOM 1232 C CA . VAL A 1 165 ? 4.568 -9.179 -3.736 1.00 76.38 165 VAL A CA 1
ATOM 1233 C C . VAL A 1 165 ? 5.290 -7.881 -4.065 1.00 76.38 165 VAL A C 1
ATOM 1235 O O . VAL A 1 165 ? 4.848 -6.791 -3.698 1.00 76.38 165 VAL A O 1
ATOM 1238 N N . SER A 1 166 ? 6.416 -7.991 -4.761 1.00 80.69 166 SER A N 1
ATOM 1239 C CA . SER A 1 166 ? 7.173 -6.841 -5.259 1.00 80.69 166 SER A CA 1
ATOM 1240 C C . SER A 1 166 ? 7.128 -6.790 -6.779 1.00 80.69 166 SER A C 1
ATOM 1242 O O . SER A 1 166 ? 7.260 -7.816 -7.442 1.00 80.69 166 SER A O 1
ATOM 1244 N N . ALA A 1 167 ? 6.979 -5.598 -7.343 1.00 74.31 167 ALA A N 1
ATOM 1245 C CA . ALA A 1 167 ? 7.079 -5.384 -8.776 1.00 74.31 167 ALA A CA 1
ATOM 1246 C C . ALA A 1 167 ? 7.911 -4.148 -9.103 1.00 74.31 167 ALA A C 1
ATOM 1248 O O . ALA A 1 167 ? 7.819 -3.114 -8.442 1.00 74.31 167 ALA A O 1
ATOM 1249 N N . LEU A 1 168 ? 8.680 -4.252 -10.179 1.00 75.19 168 LEU A N 1
ATOM 1250 C CA . LEU A 1 168 ? 9.238 -3.110 -10.881 1.00 75.19 168 LEU A CA 1
ATOM 1251 C C . LEU A 1 168 ? 8.208 -2.636 -11.915 1.00 75.19 168 LEU A C 1
ATOM 1253 O O . LEU A 1 168 ? 7.889 -3.366 -12.851 1.00 75.19 168 LEU A O 1
ATOM 1257 N N . VAL A 1 169 ? 7.668 -1.429 -11.745 1.00 70.31 169 VAL A N 1
ATOM 1258 C CA . VAL A 1 169 ? 6.544 -0.947 -12.574 1.00 70.31 169 VAL A CA 1
ATOM 1259 C C . VAL A 1 169 ? 6.996 -0.584 -13.998 1.00 70.31 169 VAL A C 1
ATOM 1261 O O . VAL A 1 169 ? 6.204 -0.644 -14.934 1.00 70.31 169 VAL A O 1
ATOM 1264 N N . GLU A 1 170 ? 8.280 -0.276 -14.198 1.00 65.94 170 GLU A N 1
ATOM 1265 C CA . GLU A 1 170 ? 8.777 0.293 -15.460 1.00 65.94 170 GLU A CA 1
ATOM 1266 C C . GLU A 1 170 ? 9.502 -0.684 -16.400 1.00 65.94 170 GLU A C 1
ATOM 1268 O O . GLU A 1 170 ? 9.811 -0.299 -17.529 1.00 65.94 170 GLU A O 1
ATOM 1273 N N . ALA A 1 171 ? 9.771 -1.939 -16.016 1.00 50.88 171 ALA A N 1
ATOM 1274 C CA . ALA A 1 171 ? 10.509 -2.835 -16.908 1.00 50.88 171 ALA A CA 1
ATOM 1275 C C . ALA A 1 171 ? 10.257 -4.333 -16.660 1.00 50.88 171 ALA A C 1
ATOM 1277 O O . ALA A 1 171 ? 10.488 -4.817 -15.559 1.00 50.88 171 ALA A O 1
ATOM 1278 N N . GLY A 1 172 ? 9.909 -5.050 -17.743 1.00 53.44 172 GLY A N 1
ATOM 1279 C CA . GLY A 1 172 ? 10.037 -6.511 -17.912 1.00 53.44 172 GLY A CA 1
ATOM 1280 C C . GLY A 1 172 ? 9.220 -7.402 -16.964 1.00 53.44 172 GLY A C 1
ATOM 1281 O O . GLY A 1 172 ? 8.797 -6.963 -15.906 1.00 53.44 172 GLY A O 1
ATOM 1282 N N . PRO A 1 173 ? 8.981 -8.665 -17.372 1.00 56.31 173 PRO A N 1
ATOM 1283 C CA . PRO A 1 173 ? 7.624 -9.188 -17.598 1.00 56.31 173 PRO A CA 1
ATOM 1284 C C . PRO A 1 173 ? 6.560 -8.533 -16.710 1.00 56.31 173 PRO A C 1
ATOM 1286 O O . PRO A 1 173 ? 6.577 -8.659 -15.488 1.00 56.31 173 PRO A O 1
ATOM 1289 N N . HIS A 1 174 ? 5.624 -7.847 -17.367 1.00 72.25 174 HIS A N 1
ATOM 1290 C CA . HIS A 1 174 ? 4.603 -7.037 -16.718 1.00 72.25 174 HIS A CA 1
ATOM 1291 C C . HIS A 1 174 ? 3.889 -7.823 -15.617 1.00 72.25 174 HIS A C 1
ATOM 1293 O O . HIS A 1 174 ? 3.295 -8.873 -15.879 1.00 72.25 174 HIS A O 1
ATOM 1299 N N . ALA A 1 175 ? 3.935 -7.291 -14.393 1.00 81.69 175 ALA A N 1
ATOM 1300 C CA . ALA A 1 175 ? 3.058 -7.746 -13.330 1.00 81.69 175 ALA A CA 1
ATOM 1301 C C . ALA A 1 175 ? 1.603 -7.755 -13.841 1.00 81.69 175 ALA A C 1
ATOM 1303 O O . ALA A 1 175 ? 1.252 -6.937 -14.704 1.00 81.69 175 ALA A O 1
ATOM 1304 N N . PRO A 1 176 ? 0.744 -8.663 -13.350 1.00 87.44 176 PRO A N 1
ATOM 1305 C CA . PRO A 1 176 ? -0.627 -8.751 -13.830 1.00 87.44 176 PRO A CA 1
ATOM 1306 C C . PRO A 1 176 ? -1.340 -7.391 -13.762 1.00 87.44 176 PRO A C 1
ATOM 1308 O O . PRO A 1 176 ? -1.186 -6.685 -12.763 1.00 87.44 176 PRO A O 1
ATOM 1311 N N . PRO A 1 177 ? -2.152 -7.016 -14.771 1.00 88.88 177 PRO A N 1
ATOM 1312 C CA . PRO A 1 177 ? -2.813 -5.709 -14.803 1.00 88.88 177 PRO A CA 1
ATOM 1313 C C . PRO A 1 177 ? -3.619 -5.384 -13.540 1.00 88.88 177 PRO A C 1
ATOM 1315 O O . PRO A 1 177 ? -3.664 -4.236 -13.114 1.00 88.88 177 PRO A O 1
ATOM 1318 N N . ALA A 1 178 ? -4.219 -6.395 -12.907 1.00 87.69 178 ALA A N 1
ATOM 1319 C CA . ALA A 1 178 ? -4.950 -6.233 -11.654 1.00 87.69 178 ALA A CA 1
ATOM 1320 C C . ALA A 1 178 ? -4.038 -5.879 -10.461 1.00 87.69 178 ALA A C 1
ATOM 1322 O O . ALA A 1 178 ? -4.424 -5.073 -9.619 1.00 87.69 178 ALA A O 1
ATOM 1323 N N . PHE A 1 179 ? -2.810 -6.410 -10.411 1.00 89.06 179 PHE A N 1
ATOM 1324 C CA . PHE A 1 179 ? -1.818 -6.009 -9.410 1.00 89.06 179 PHE A CA 1
ATOM 1325 C C . PHE A 1 179 ? -1.330 -4.573 -9.651 1.00 89.06 179 PHE A C 1
ATOM 1327 O O . PHE A 1 179 ? -1.190 -3.807 -8.703 1.00 89.06 179 PHE A O 1
ATOM 1334 N N . LEU A 1 180 ? -1.128 -4.177 -10.913 1.00 89.44 180 LEU A N 1
ATOM 1335 C CA . LEU A 1 180 ? -0.776 -2.792 -11.246 1.00 89.44 180 LEU A CA 1
ATOM 1336 C C . LEU A 1 180 ? -1.893 -1.814 -10.849 1.00 89.44 180 LEU A C 1
ATOM 1338 O O . LEU A 1 180 ? -1.610 -0.786 -10.248 1.00 89.44 180 LEU A O 1
ATOM 1342 N N . ALA A 1 181 ? -3.161 -2.176 -11.068 1.00 91.62 181 ALA A N 1
ATOM 1343 C CA . ALA A 1 181 ? -4.299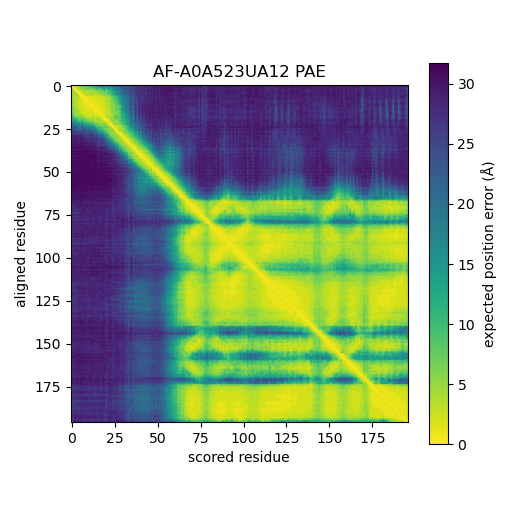 -1.380 -10.607 1.00 91.62 181 ALA A CA 1
ATOM 1344 C C . ALA A 1 181 ? -4.345 -1.236 -9.072 1.00 91.62 181 ALA A C 1
ATOM 1346 O O . ALA A 1 181 ? -4.659 -0.158 -8.569 1.00 91.62 181 ALA A O 1
ATOM 1347 N N . LEU A 1 182 ? -4.004 -2.297 -8.323 1.00 91.62 182 LEU A N 1
ATOM 1348 C CA . LEU A 1 182 ? -3.846 -2.240 -6.863 1.00 91.62 182 LEU A CA 1
ATOM 1349 C C . LEU A 1 182 ? -2.746 -1.255 -6.454 1.00 91.62 182 LEU A C 1
ATOM 1351 O O . LEU A 1 182 ? -2.972 -0.418 -5.581 1.00 91.62 182 LEU A O 1
ATOM 1355 N N . VAL A 1 183 ? -1.577 -1.339 -7.092 1.00 91.50 183 VAL A N 1
ATOM 1356 C CA . VAL A 1 183 ? -0.447 -0.432 -6.849 1.00 91.50 183 VAL A CA 1
ATOM 1357 C C . VAL A 1 183 ? -0.836 1.022 -7.120 1.00 91.50 183 VAL A C 1
ATOM 1359 O O . VAL A 1 183 ? -0.656 1.863 -6.239 1.00 91.50 183 VAL A O 1
ATOM 1362 N N . ASP A 1 184 ? -1.423 1.306 -8.283 1.00 92.19 184 ASP A N 1
ATOM 1363 C CA . ASP A 1 184 ? -1.848 2.656 -8.669 1.00 92.19 184 ASP A CA 1
ATOM 1364 C C . ASP A 1 184 ? -2.866 3.228 -7.673 1.00 92.19 184 ASP A C 1
ATOM 1366 O O . ASP A 1 184 ? -2.791 4.396 -7.277 1.00 92.19 184 ASP A O 1
ATOM 1370 N N . TYR A 1 185 ? -3.809 2.397 -7.219 1.00 95.38 185 TYR A N 1
ATOM 1371 C CA . TYR A 1 185 ? -4.817 2.821 -6.258 1.00 95.38 185 TYR A CA 1
ATOM 1372 C C . TYR A 1 185 ? -4.221 3.111 -4.873 1.00 95.38 185 TYR A C 1
ATOM 1374 O O . TYR A 1 185 ? -4.532 4.149 -4.282 1.00 95.38 185 TYR A O 1
ATOM 1382 N N . LEU A 1 186 ? -3.325 2.258 -4.370 1.00 93.94 186 LEU A N 1
ATOM 1383 C CA . LEU A 1 186 ? -2.634 2.477 -3.093 1.00 93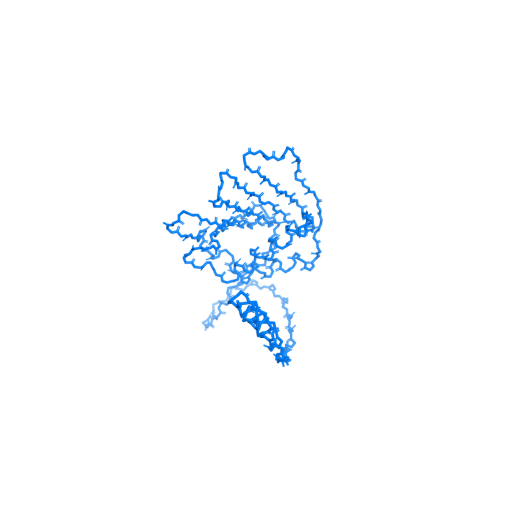.94 186 LEU A CA 1
ATOM 1384 C C . LEU A 1 186 ? -1.742 3.727 -3.128 1.00 93.94 186 LEU A C 1
ATOM 1386 O O . LEU A 1 186 ? -1.764 4.523 -2.186 1.00 93.94 186 LEU A O 1
ATOM 1390 N N . GLU A 1 187 ? -1.026 3.953 -4.229 1.00 93.38 187 GLU A N 1
ATOM 1391 C CA . GLU A 1 187 ? -0.232 5.167 -4.439 1.00 93.38 187 GLU A CA 1
ATOM 1392 C C . GLU A 1 187 ? -1.132 6.417 -4.481 1.00 93.38 187 GLU A C 1
ATOM 1394 O O . GLU A 1 187 ? -0.783 7.454 -3.912 1.00 93.38 187 GLU A O 1
ATOM 1399 N N . SER A 1 188 ? -2.334 6.323 -5.068 1.00 95.69 188 SER A N 1
ATOM 1400 C CA . SER A 1 188 ? -3.305 7.427 -5.058 1.00 95.69 188 SER A CA 1
ATOM 1401 C C . SER A 1 188 ? -3.790 7.784 -3.646 1.00 95.69 188 SER A C 1
ATOM 1403 O O . SER A 1 188 ? -3.903 8.968 -3.317 1.00 95.69 188 SER A O 1
ATOM 1405 N N . ILE A 1 189 ? -4.011 6.782 -2.783 1.00 96.19 189 ILE A N 1
ATOM 1406 C CA . ILE A 1 189 ? -4.364 6.998 -1.372 1.00 96.19 189 ILE A CA 1
ATOM 1407 C C . ILE A 1 189 ? -3.198 7.674 -0.648 1.00 96.19 189 ILE A C 1
ATOM 1409 O O . ILE A 1 189 ? -3.409 8.662 0.058 1.00 96.19 189 ILE A O 1
ATOM 1413 N N . LEU A 1 190 ? -1.974 7.176 -0.842 1.00 94.62 190 LEU A N 1
ATOM 1414 C CA . LEU A 1 190 ? -0.777 7.737 -0.220 1.00 94.62 190 LEU A CA 1
ATOM 1415 C C . LEU A 1 190 ? -0.570 9.210 -0.607 1.00 94.62 190 LEU A C 1
ATOM 1417 O O . LEU A 1 190 ? -0.379 10.050 0.272 1.00 94.62 190 LEU A O 1
ATOM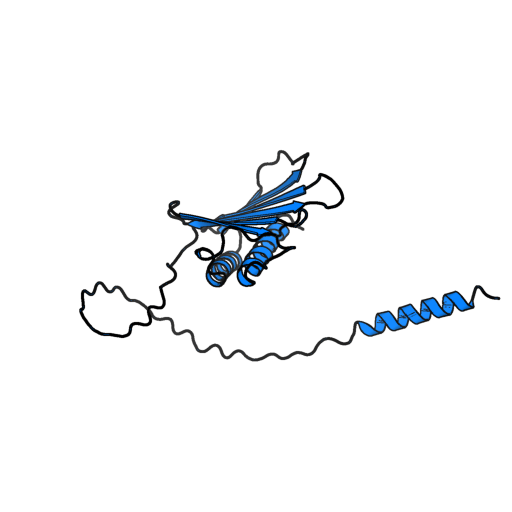 1421 N N . ASN A 1 191 ? -0.647 9.541 -1.898 1.00 94.31 191 ASN A N 1
ATOM 1422 C CA . ASN A 1 191 ? -0.469 10.917 -2.374 1.00 94.31 191 ASN A CA 1
ATOM 1423 C C . ASN A 1 191 ? -1.553 11.853 -1.821 1.00 94.31 191 ASN A C 1
ATOM 1425 O O . ASN A 1 191 ? -1.228 12.920 -1.298 1.00 94.31 191 ASN A O 1
ATOM 1429 N N . ALA A 1 192 ? -2.815 11.407 -1.795 1.00 95.62 192 ALA A N 1
ATOM 1430 C CA . ALA A 1 192 ? -3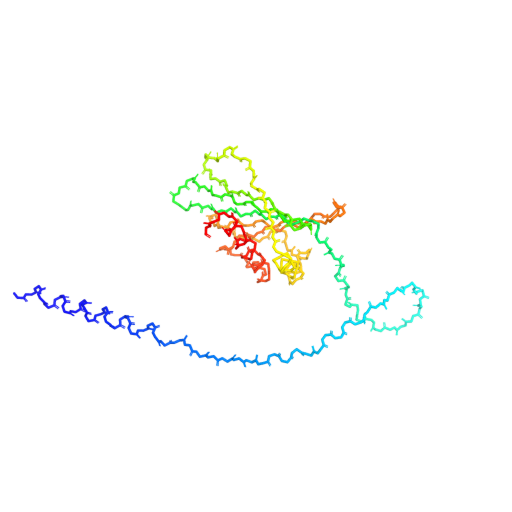.901 12.169 -1.180 1.00 95.62 192 ALA A CA 1
ATOM 1431 C C . ALA A 1 192 ? -3.662 12.433 0.320 1.00 95.62 192 ALA A C 1
ATOM 1433 O O . ALA A 1 192 ? -3.987 13.513 0.815 1.00 95.62 192 ALA A O 1
ATOM 1434 N N . LYS A 1 193 ? -3.069 11.478 1.052 1.00 93.94 193 LYS A N 1
ATOM 1435 C CA . LYS A 1 193 ? -2.718 11.639 2.475 1.00 93.94 193 LYS A CA 1
ATOM 1436 C C . LYS A 1 193 ? -1.543 12.579 2.715 1.00 93.94 193 LYS A C 1
ATOM 1438 O O . LYS A 1 193 ? -1.528 13.294 3.715 1.00 93.94 193 LYS A O 1
ATOM 1443 N N . LEU A 1 194 ? -0.592 12.610 1.791 1.00 91.81 194 LEU A N 1
ATOM 1444 C CA . LEU A 1 194 ? 0.544 13.530 1.821 1.00 91.81 194 LEU A CA 1
ATOM 1445 C C . LEU A 1 194 ? 0.190 14.942 1.321 1.00 91.81 194 LEU A C 1
ATOM 1447 O O . LEU A 1 194 ? 1.022 15.840 1.433 1.00 91.81 194 LEU A O 1
ATOM 1451 N N . GLY A 1 195 ? -1.020 15.146 0.785 1.00 91.12 195 GLY A N 1
ATOM 1452 C CA . GLY A 1 195 ? -1.460 16.424 0.223 1.00 91.12 195 GLY A CA 1
ATOM 1453 C C . GLY A 1 195 ? -0.776 16.775 -1.101 1.00 91.12 195 GLY A C 1
ATOM 1454 O O . GLY A 1 195 ? -0.517 17.954 -1.347 1.00 91.12 195 GLY A O 1
ATOM 1455 N N . GLN A 1 196 ? -0.439 15.761 -1.907 1.00 77.75 196 GLN A N 1
ATOM 1456 C CA . GLN A 1 196 ? 0.234 15.895 -3.205 1.00 77.75 196 GLN A CA 1
ATOM 1457 C C . GLN A 1 196 ? -0.715 15.698 -4.384 1.00 77.75 196 GLN A C 1
ATOM 1459 O O . GLN A 1 196 ? -1.687 14.920 -4.241 1.00 77.75 196 GLN A O 1
#